Protein AF-A0A7K8UQC2-F1 (afdb_monomer)

pLDDT: mean 93.74, std 8.86, range [36.66, 98.88]

Sequence (204 aa):
RGRDVVPEIRAICMEELGTWMRSYAASFLTDGYLKYIGWTLHDKQREVRLQCVKALQGLYGRRDTAAHMELFTSRFKTRMVSMVLDKEPDVAVEVVKLLTLMLENMEEALTEEDCQSVYPAVYVSSRALASAAGLFLYRRLLDPQRESGDGDNRTFFRLLLAFFIESELHEHAAYLVDSLWDCAGPRLRDWETISALLLEESSN

Mean predicted aligned error: 4.24 Å

Radius of gyration: 19.28 Å; Cα contacts (8 Å, |Δi|>4): 252; chains: 1; bounding box: 44×33×64 Å

Structure (mmCIF, N/CA/C/O backbone):
data_AF-A0A7K8UQC2-F1
#
_entry.id   AF-A0A7K8UQC2-F1
#
loop_
_atom_site.group_PDB
_atom_site.id
_atom_site.type_symbol
_atom_site.label_atom_id
_atom_site.label_alt_id
_atom_site.label_comp_id
_atom_site.label_asym_id
_atom_site.label_entity_id
_atom_site.label_seq_id
_atom_site.pdbx_PDB_ins_code
_atom_site.Cartn_x
_atom_site.Cartn_y
_atom_site.Cartn_z
_atom_site.occupancy
_atom_site.B_iso_or_equiv
_atom_site.auth_seq_id
_atom_site.auth_comp_id
_atom_site.auth_asym_id
_atom_site.auth_atom_id
_atom_site.pdbx_PDB_model_num
ATOM 1 N N . ARG A 1 1 ? 15.353 5.132 -24.851 1.00 75.44 1 ARG A N 1
ATOM 2 C CA . ARG A 1 1 ? 14.186 6.035 -25.007 1.00 75.44 1 ARG A CA 1
ATOM 3 C C . ARG A 1 1 ? 13.431 6.283 -23.688 1.00 75.44 1 ARG A C 1
ATOM 5 O O . ARG A 1 1 ? 12.404 6.930 -23.702 1.00 75.44 1 ARG A O 1
ATOM 12 N N . GLY A 1 2 ? 13.973 5.914 -22.516 1.00 60.66 2 GLY A N 1
ATOM 13 C CA . GLY A 1 2 ? 13.309 6.181 -21.223 1.00 60.66 2 GLY A CA 1
ATOM 14 C C . GLY A 1 2 ? 13.223 7.657 -20.796 1.00 60.66 2 GLY A C 1
ATOM 15 O O . GLY A 1 2 ? 12.661 7.952 -19.755 1.00 60.66 2 GLY A O 1
ATOM 16 N N . ARG A 1 3 ? 13.779 8.590 -21.579 1.00 84.12 3 ARG A N 1
ATOM 17 C CA . ARG A 1 3 ? 13.672 10.048 -21.385 1.00 84.12 3 ARG A CA 1
ATOM 18 C C . ARG A 1 3 ? 13.053 10.737 -22.606 1.00 84.12 3 ARG A C 1
ATOM 20 O O . ARG A 1 3 ? 13.388 11.877 -22.904 1.00 84.12 3 ARG A O 1
ATOM 27 N N . ASP A 1 4 ? 12.242 10.002 -23.363 1.00 93.56 4 ASP A N 1
ATOM 28 C CA . ASP A 1 4 ? 11.543 10.545 -24.527 1.00 93.56 4 ASP A CA 1
ATOM 29 C C . ASP A 1 4 ? 10.609 11.695 -24.125 1.00 93.56 4 ASP A C 1
ATOM 31 O O . ASP A 1 4 ? 10.134 11.746 -22.989 1.00 93.56 4 ASP A O 1
ATOM 35 N N . VAL A 1 5 ? 10.317 12.604 -25.053 1.00 91.38 5 VAL A N 1
ATOM 36 C CA . VAL A 1 5 ? 9.335 13.671 -24.825 1.00 91.38 5 VAL A CA 1
ATOM 37 C C . VAL A 1 5 ? 7.923 13.095 -24.703 1.00 91.38 5 VAL A C 1
ATOM 39 O O . VAL A 1 5 ? 7.124 13.606 -23.916 1.00 91.38 5 VAL A O 1
ATOM 42 N N . VAL A 1 6 ? 7.640 11.987 -25.400 1.00 95.88 6 VAL A N 1
ATOM 43 C CA . VAL A 1 6 ? 6.334 11.321 -25.390 1.00 95.88 6 VAL A CA 1
ATOM 44 C C . VAL A 1 6 ? 6.178 10.458 -24.127 1.00 95.88 6 VAL A C 1
ATOM 46 O O . VAL A 1 6 ? 6.949 9.511 -23.935 1.00 95.88 6 VAL A O 1
ATOM 49 N N . PRO A 1 7 ? 5.183 10.735 -23.265 1.00 95.44 7 PRO A N 1
ATOM 50 C CA . PRO A 1 7 ? 4.977 9.999 -22.014 1.00 95.44 7 PRO A CA 1
ATOM 51 C C . PRO A 1 7 ? 4.702 8.507 -22.205 1.00 95.44 7 PRO A C 1
ATOM 53 O O . PRO A 1 7 ? 5.275 7.684 -21.499 1.00 95.44 7 PRO A O 1
ATOM 56 N N . GLU A 1 8 ? 3.905 8.150 -23.209 1.00 96.38 8 GLU A N 1
ATOM 57 C CA . GLU A 1 8 ? 3.556 6.761 -23.528 1.00 96.38 8 GLU A CA 1
ATOM 58 C C . GLU A 1 8 ? 4.802 5.921 -23.842 1.00 96.38 8 GLU A C 1
ATOM 60 O O . GLU A 1 8 ? 4.953 4.810 -23.341 1.00 96.38 8 GLU A O 1
ATOM 65 N N . ILE A 1 9 ? 5.760 6.483 -24.590 1.00 97.00 9 ILE A N 1
ATOM 66 C CA . ILE A 1 9 ? 7.032 5.813 -24.891 1.00 97.00 9 ILE A CA 1
ATOM 67 C C . ILE A 1 9 ? 7.835 5.586 -23.606 1.00 97.00 9 ILE A C 1
ATOM 69 O O . ILE A 1 9 ? 8.428 4.518 -23.432 1.00 97.00 9 ILE A O 1
ATOM 73 N N . ARG A 1 10 ? 7.860 6.567 -22.692 1.00 97.75 10 ARG A N 1
ATOM 74 C CA . ARG A 1 10 ? 8.534 6.409 -21.394 1.00 97.75 10 ARG A CA 1
ATOM 75 C C . ARG A 1 10 ? 7.863 5.329 -20.547 1.00 97.75 10 ARG A C 1
ATOM 77 O O . ARG A 1 10 ? 8.573 4.498 -19.989 1.00 97.75 10 ARG A O 1
ATOM 84 N N . ALA A 1 11 ? 6.532 5.313 -20.499 1.00 97.44 11 ALA A N 1
ATOM 85 C CA . ALA A 1 11 ? 5.745 4.331 -19.762 1.00 97.44 11 ALA A CA 1
ATOM 86 C C . ALA A 1 11 ? 6.022 2.900 -20.259 1.00 97.44 11 ALA A C 1
ATOM 88 O O . ALA A 1 11 ? 6.409 2.052 -19.456 1.00 97.44 11 ALA A O 1
ATOM 89 N N . ILE A 1 12 ? 5.963 2.671 -21.578 1.00 97.69 12 ILE A N 1
ATOM 90 C CA . ILE A 1 12 ? 6.296 1.378 -22.204 1.00 97.69 12 ILE A CA 1
ATOM 91 C C . ILE A 1 12 ? 7.733 0.961 -21.864 1.00 97.69 12 ILE A C 1
ATOM 93 O O . ILE A 1 12 ? 7.985 -0.185 -21.508 1.00 97.69 12 ILE A O 1
ATOM 97 N N . CYS A 1 13 ? 8.698 1.890 -21.912 1.00 97.69 13 CYS A N 1
ATOM 98 C CA . CYS A 1 13 ? 10.080 1.567 -21.546 1.00 97.69 13 CYS A CA 1
ATOM 99 C C . CYS A 1 13 ? 10.208 1.080 -20.092 1.00 97.69 13 CYS A C 1
ATOM 101 O O . CYS A 1 13 ? 11.035 0.212 -19.824 1.00 97.69 13 CYS A O 1
ATOM 103 N N . MET A 1 14 ? 9.461 1.667 -19.150 1.00 97.94 14 MET A N 1
ATOM 104 C CA . MET A 1 14 ? 9.516 1.270 -17.736 1.00 97.94 14 MET A CA 1
ATOM 105 C C . MET A 1 14 ? 8.823 -0.069 -17.492 1.00 97.94 14 MET A C 1
ATOM 107 O O . MET A 1 14 ? 9.323 -0.875 -16.710 1.00 97.94 14 MET A O 1
ATOM 111 N N . GLU A 1 15 ? 7.717 -0.318 -18.191 1.00 97.62 15 GLU A N 1
ATOM 112 C CA . GLU A 1 15 ? 7.006 -1.594 -18.159 1.00 97.62 15 GLU A CA 1
ATOM 113 C C . GLU A 1 15 ? 7.900 -2.745 -18.643 1.00 97.62 15 GLU A C 1
ATOM 115 O O . GLU A 1 15 ? 8.116 -3.713 -17.909 1.00 97.62 15 GLU A O 1
ATOM 120 N N . GLU A 1 16 ? 8.507 -2.602 -19.825 1.00 97.81 16 GLU A N 1
ATOM 121 C CA . GLU A 1 16 ? 9.399 -3.619 -20.395 1.00 97.81 16 GLU A CA 1
ATOM 122 C C . GLU A 1 16 ? 10.643 -3.844 -19.534 1.00 97.81 16 GLU A C 1
ATOM 124 O O . GLU A 1 16 ? 11.043 -4.984 -19.292 1.00 97.81 16 GLU A O 1
ATOM 129 N N . LEU A 1 17 ? 11.223 -2.769 -18.989 1.00 97.31 17 LEU A N 1
ATOM 130 C CA . LEU A 1 17 ? 12.363 -2.883 -18.083 1.00 97.31 17 LEU A CA 1
ATOM 131 C C . LEU A 1 17 ? 12.008 -3.692 -16.827 1.00 97.31 17 LEU A C 1
ATOM 133 O O . LEU A 1 17 ? 12.775 -4.570 -16.429 1.00 97.31 17 LEU A O 1
ATOM 137 N N . GLY A 1 18 ? 10.837 -3.440 -16.233 1.00 97.19 18 GLY A N 1
ATOM 138 C CA . GLY A 1 18 ? 10.325 -4.229 -15.113 1.00 97.19 18 GLY A CA 1
ATOM 139 C C . GLY A 1 18 ? 10.118 -5.699 -15.485 1.00 97.19 18 GLY A C 1
ATOM 140 O O . GLY A 1 18 ? 10.487 -6.594 -14.724 1.00 97.19 18 GLY A O 1
ATOM 141 N N . THR A 1 19 ? 9.589 -5.969 -16.679 1.00 97.12 19 THR A N 1
ATOM 142 C CA . THR A 1 19 ? 9.416 -7.334 -17.195 1.00 97.12 19 THR A CA 1
ATOM 143 C C . THR A 1 19 ? 10.748 -8.066 -17.355 1.00 97.12 19 THR A C 1
ATOM 145 O O . THR A 1 19 ? 10.849 -9.224 -16.942 1.00 97.12 19 THR A O 1
ATOM 148 N N . TRP A 1 20 ? 11.790 -7.414 -17.877 1.00 97.50 20 TRP A N 1
ATOM 149 C CA . TRP A 1 20 ? 13.117 -8.026 -18.016 1.00 97.50 20 TRP A CA 1
ATOM 150 C C . TRP A 1 20 ? 13.778 -8.293 -16.666 1.00 97.50 20 TRP A C 1
ATOM 152 O O . TRP A 1 20 ? 14.324 -9.376 -16.466 1.00 97.50 20 TRP A O 1
ATOM 162 N N . MET A 1 21 ? 13.673 -7.358 -15.718 1.00 97.31 21 MET A N 1
ATOM 163 C CA . MET A 1 21 ? 14.184 -7.549 -14.356 1.00 97.31 21 MET A CA 1
ATOM 164 C C . MET A 1 21 ? 13.535 -8.746 -13.658 1.00 97.31 21 MET A C 1
ATOM 166 O O . MET A 1 21 ? 14.228 -9.501 -12.985 1.00 97.31 21 MET A O 1
ATOM 170 N N . ARG A 1 22 ? 12.227 -8.960 -13.850 1.00 94.62 22 ARG A N 1
ATOM 171 C CA . ARG A 1 22 ? 11.521 -10.126 -13.294 1.00 94.62 22 ARG A CA 1
ATOM 172 C C . ARG A 1 22 ? 11.877 -11.428 -13.998 1.00 94.62 22 ARG A C 1
ATOM 174 O O . ARG A 1 22 ? 12.052 -12.450 -13.345 1.00 94.62 22 ARG A O 1
ATOM 181 N N . SER A 1 23 ? 11.952 -11.400 -15.326 1.00 94.44 23 SER A N 1
ATOM 182 C CA . SER A 1 23 ? 12.115 -12.616 -16.134 1.00 94.44 23 SER A CA 1
ATOM 183 C C . SER A 1 23 ? 13.563 -13.105 -16.167 1.00 94.44 23 SER A C 1
ATOM 185 O O . SER A 1 23 ? 13.804 -14.300 -16.309 1.00 94.44 23 SER A O 1
ATOM 187 N N . TYR A 1 24 ? 14.532 -12.195 -16.032 1.00 95.12 24 TYR A N 1
ATOM 188 C CA . TYR A 1 24 ? 15.955 -12.517 -16.062 1.00 95.12 24 TYR A CA 1
ATOM 189 C C . TYR A 1 24 ? 16.758 -11.666 -15.067 1.00 95.12 24 TYR A C 1
ATOM 191 O O . TYR A 1 24 ? 17.675 -10.915 -15.421 1.00 95.12 24 TYR A O 1
ATOM 199 N N . ALA A 1 25 ? 16.406 -11.814 -13.785 1.00 94.00 25 ALA A N 1
ATOM 200 C CA . ALA A 1 25 ? 16.986 -11.062 -12.673 1.00 94.00 25 ALA A CA 1
ATOM 201 C C . ALA A 1 25 ? 18.522 -11.126 -12.632 1.00 94.00 25 ALA A C 1
ATOM 203 O O . ALA A 1 25 ? 19.164 -10.101 -12.431 1.00 94.00 25 ALA A O 1
ATOM 204 N N . ALA A 1 26 ? 19.115 -12.286 -12.939 1.00 92.69 26 ALA A N 1
ATOM 205 C CA . ALA A 1 26 ? 20.566 -12.492 -12.918 1.00 92.69 26 ALA A CA 1
ATOM 206 C C . ALA A 1 26 ? 21.367 -11.515 -13.804 1.00 92.69 26 ALA A C 1
ATOM 208 O O . ALA A 1 26 ? 22.548 -11.297 -13.553 1.00 92.69 26 ALA A O 1
ATOM 209 N N . SER A 1 27 ? 20.760 -10.938 -14.847 1.00 94.69 27 SER A N 1
ATOM 210 C CA . SER A 1 27 ? 21.419 -9.945 -15.713 1.00 94.69 27 SER A CA 1
ATOM 211 C C . SER A 1 27 ? 20.814 -8.547 -15.618 1.00 94.69 27 SER A C 1
ATOM 213 O O . SER A 1 27 ? 21.528 -7.560 -15.802 1.00 94.69 27 SER A O 1
ATOM 215 N N . PHE A 1 28 ? 19.510 -8.442 -15.353 1.00 95.81 28 PHE A N 1
ATOM 216 C CA . PHE A 1 28 ? 18.795 -7.167 -15.424 1.00 95.81 28 PHE A CA 1
ATOM 217 C C . PHE A 1 28 ? 18.495 -6.538 -14.065 1.00 95.81 28 PHE A C 1
ATOM 219 O O . PHE A 1 28 ? 18.354 -5.316 -13.998 1.00 95.81 28 PHE A O 1
ATOM 226 N N . LEU A 1 29 ? 18.427 -7.320 -12.985 1.00 96.56 29 LEU A N 1
ATOM 227 C CA . LEU A 1 29 ? 18.176 -6.794 -11.645 1.00 96.56 29 LEU A CA 1
ATOM 228 C C . LEU A 1 29 ? 19.481 -6.275 -11.031 1.00 96.56 29 LEU A C 1
ATOM 230 O O . LEU A 1 29 ? 20.074 -6.882 -10.147 1.00 96.56 29 LEU A O 1
ATOM 234 N N . THR A 1 30 ? 19.955 -5.152 -11.563 1.00 95.81 30 THR A N 1
ATOM 235 C CA . THR A 1 30 ? 21.173 -4.474 -11.108 1.00 95.81 30 THR A CA 1
ATOM 236 C C . THR A 1 30 ? 20.900 -2.992 -10.879 1.00 95.81 30 THR A C 1
ATOM 238 O O . THR A 1 30 ? 20.023 -2.400 -11.519 1.00 95.81 30 THR A O 1
ATOM 241 N N . ASP A 1 31 ? 21.702 -2.347 -10.030 1.00 93.62 31 ASP A N 1
ATOM 242 C CA . ASP A 1 31 ? 21.589 -0.907 -9.745 1.00 93.62 31 ASP A CA 1
ATOM 243 C C . ASP A 1 31 ? 21.683 -0.038 -11.004 1.00 93.62 31 ASP A C 1
ATOM 245 O O . ASP A 1 31 ? 21.046 1.016 -11.118 1.00 93.62 31 ASP A O 1
ATOM 249 N N . GLY A 1 32 ? 22.467 -0.503 -11.983 1.00 94.19 32 GLY A N 1
ATOM 250 C CA . GLY A 1 32 ? 22.632 0.146 -13.276 1.00 94.19 32 GLY A CA 1
ATOM 251 C C . GLY A 1 32 ? 21.310 0.322 -14.020 1.00 94.19 32 GLY A C 1
ATOM 252 O O . GLY A 1 32 ? 21.126 1.356 -14.666 1.00 94.19 32 GLY A O 1
ATOM 253 N N . TYR A 1 33 ? 20.390 -0.635 -13.884 1.00 96.31 33 TYR A N 1
ATOM 254 C CA . TYR A 1 33 ? 19.063 -0.583 -14.485 1.00 96.31 33 TYR A CA 1
ATOM 255 C C . TYR A 1 33 ? 17.997 -0.042 -13.523 1.00 96.31 33 TYR A C 1
ATOM 257 O O . TYR A 1 33 ? 17.190 0.800 -13.923 1.00 96.31 33 TYR A O 1
ATOM 265 N N . LEU A 1 34 ? 18.013 -0.449 -12.249 1.00 96.88 34 LEU A N 1
ATOM 266 C CA . LEU A 1 34 ? 17.027 -0.039 -11.238 1.00 96.88 34 LEU A CA 1
ATOM 267 C C . LEU A 1 34 ? 16.938 1.483 -11.076 1.00 96.88 34 LEU A C 1
ATOM 269 O O . LEU A 1 34 ? 15.844 2.032 -10.927 1.00 96.88 34 LEU A O 1
ATOM 273 N N . LYS A 1 35 ? 18.065 2.197 -11.204 1.00 96.12 35 LYS A N 1
ATOM 274 C CA . LYS A 1 35 ? 18.091 3.668 -11.143 1.00 96.12 35 LYS A CA 1
ATOM 275 C C . LYS A 1 35 ? 17.127 4.336 -12.131 1.00 96.12 35 LYS A C 1
ATOM 277 O O . LYS A 1 35 ? 16.626 5.419 -11.837 1.00 96.12 35 LYS A O 1
ATOM 282 N N . TYR A 1 36 ? 16.855 3.716 -13.287 1.00 97.44 36 TYR A N 1
ATOM 283 C CA . TYR A 1 36 ? 15.929 4.276 -14.271 1.00 97.44 36 TYR A CA 1
ATOM 284 C C . TYR A 1 36 ? 14.492 4.253 -13.762 1.00 97.44 36 TYR A C 1
ATOM 286 O O . TYR A 1 36 ? 13.804 5.257 -13.917 1.00 97.44 36 TYR A O 1
ATOM 294 N N . ILE A 1 37 ? 14.066 3.178 -13.095 1.00 98.00 37 ILE A N 1
ATOM 295 C CA . ILE A 1 37 ? 12.745 3.120 -12.458 1.00 98.00 37 ILE A CA 1
ATOM 296 C C . ILE A 1 37 ? 12.684 4.148 -11.321 1.00 98.00 37 ILE A C 1
ATOM 298 O O . ILE A 1 37 ? 11.775 4.973 -11.289 1.00 98.00 37 ILE A O 1
ATOM 302 N N . GLY A 1 38 ? 13.698 4.181 -10.450 1.00 97.81 38 GLY A N 1
ATOM 303 C CA . GLY A 1 38 ? 13.730 5.087 -9.294 1.00 97.81 38 GLY A CA 1
ATOM 304 C C . GLY A 1 38 ? 13.690 6.575 -9.662 1.00 97.81 38 GLY A C 1
ATOM 305 O O . GLY A 1 38 ? 12.957 7.357 -9.057 1.00 97.81 38 GLY A O 1
ATOM 306 N N . TRP A 1 39 ? 14.423 6.994 -10.697 1.00 97.81 39 TRP A N 1
ATOM 307 C CA . TRP A 1 39 ? 14.334 8.370 -11.197 1.00 97.81 39 TRP A CA 1
ATOM 308 C C . TRP A 1 39 ? 12.973 8.666 -11.823 1.00 97.81 39 TRP A C 1
ATOM 310 O O . TRP A 1 39 ? 12.407 9.732 -11.585 1.00 97.81 39 TRP A O 1
ATOM 320 N N . THR A 1 40 ? 12.426 7.712 -12.572 1.00 98.00 40 THR A N 1
ATOM 321 C CA . THR A 1 40 ? 11.166 7.876 -13.305 1.00 98.00 40 THR A CA 1
ATOM 322 C C . THR A 1 40 ? 9.929 7.878 -12.389 1.00 98.00 40 THR A C 1
ATOM 324 O O . THR A 1 40 ? 8.894 8.416 -12.770 1.00 98.00 40 THR A O 1
ATOM 327 N N . LEU A 1 41 ? 10.047 7.469 -11.116 1.00 98.31 41 LEU A N 1
ATOM 328 C CA . LEU A 1 41 ? 9.028 7.741 -10.079 1.00 98.31 41 LEU A CA 1
ATOM 329 C C . LEU A 1 41 ? 8.731 9.245 -9.878 1.00 98.31 41 LEU A C 1
ATOM 331 O O . LEU A 1 41 ? 7.713 9.613 -9.284 1.00 98.31 41 LEU A O 1
ATOM 335 N N . HIS A 1 42 ? 9.615 10.132 -10.341 1.00 98.00 42 HIS A N 1
ATOM 336 C CA . HIS A 1 42 ? 9.452 11.589 -10.274 1.00 98.00 42 HIS A CA 1
ATOM 337 C C . HIS A 1 42 ? 8.873 12.193 -11.564 1.00 98.00 42 HIS A C 1
ATOM 339 O O . HIS A 1 42 ? 8.816 13.420 -11.693 1.00 98.00 42 HIS A O 1
ATOM 345 N N . ASP A 1 43 ? 8.470 11.361 -12.530 1.00 98.25 43 ASP A N 1
ATOM 346 C CA . ASP A 1 43 ? 7.892 11.838 -13.782 1.00 98.25 43 ASP A CA 1
ATOM 347 C C . ASP A 1 43 ? 6.620 12.659 -13.527 1.00 98.25 43 ASP A C 1
ATOM 349 O O . ASP A 1 43 ? 5.838 12.400 -12.607 1.00 98.25 43 ASP A O 1
ATOM 353 N N . LYS A 1 44 ? 6.408 13.683 -14.354 1.00 97.00 44 LYS A N 1
ATOM 354 C CA . LYS A 1 44 ? 5.249 14.571 -14.234 1.00 97.00 44 LYS A CA 1
ATOM 355 C C . LYS A 1 44 ? 3.956 13.895 -14.683 1.00 97.00 44 LYS A C 1
ATOM 357 O O . LYS A 1 44 ? 2.890 14.280 -14.213 1.00 97.00 44 LYS A O 1
ATOM 362 N N . GLN A 1 45 ? 4.050 12.881 -15.536 1.00 98.19 45 GLN A N 1
ATOM 363 C CA . GLN A 1 45 ? 2.901 12.222 -16.147 1.00 98.19 45 GLN A CA 1
ATOM 364 C C . GLN A 1 45 ? 2.462 11.001 -15.342 1.00 98.19 45 GLN A C 1
ATOM 366 O O . GLN A 1 45 ? 3.297 10.227 -14.862 1.00 98.19 45 GLN A O 1
ATOM 371 N N . ARG A 1 46 ? 1.144 10.845 -15.178 1.00 98.00 46 ARG A N 1
ATOM 372 C CA . ARG A 1 46 ? 0.550 9.826 -14.299 1.00 98.00 46 ARG A CA 1
ATOM 373 C C . ARG A 1 46 ? 0.905 8.414 -14.751 1.00 98.00 46 ARG A C 1
ATOM 375 O O . ARG A 1 46 ? 1.328 7.591 -13.950 1.00 98.00 46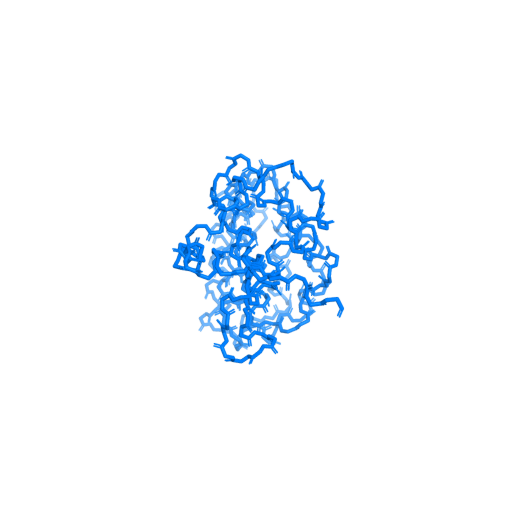 ARG A O 1
ATOM 382 N N . GLU A 1 47 ? 0.797 8.164 -16.051 1.00 98.06 47 GLU A N 1
ATOM 383 C CA . GLU A 1 47 ? 0.943 6.858 -16.681 1.00 98.06 47 GLU A CA 1
ATOM 384 C C . GLU A 1 47 ? 2.370 6.332 -16.547 1.00 98.06 47 GLU A C 1
ATOM 386 O O . GLU A 1 47 ? 2.589 5.135 -16.375 1.00 98.06 47 GLU A O 1
ATOM 391 N N . VAL A 1 48 ? 3.343 7.242 -16.539 1.00 98.56 48 VAL A N 1
ATOM 392 C CA . VAL A 1 48 ? 4.751 6.907 -16.367 1.00 98.56 48 VAL A CA 1
ATOM 393 C C . VAL A 1 48 ? 5.028 6.494 -14.919 1.00 98.56 48 VAL A C 1
ATOM 395 O O . VAL A 1 48 ? 5.627 5.443 -14.689 1.00 98.56 48 VAL A O 1
ATOM 398 N N . ARG A 1 49 ? 4.536 7.268 -13.938 1.00 98.69 49 ARG A N 1
ATOM 399 C CA . ARG A 1 49 ? 4.656 6.911 -12.513 1.00 98.69 49 ARG A CA 1
ATOM 400 C C . ARG A 1 49 ? 3.952 5.591 -12.209 1.00 98.69 49 ARG A C 1
ATOM 402 O O . ARG A 1 49 ? 4.529 4.741 -11.535 1.00 98.69 49 ARG A O 1
ATOM 409 N N . LEU A 1 50 ? 2.752 5.400 -12.756 1.00 98.62 50 LEU A N 1
ATOM 410 C CA . LEU A 1 50 ? 1.968 4.180 -12.595 1.00 98.62 50 LEU A CA 1
ATOM 411 C C . LEU A 1 50 ? 2.738 2.944 -13.081 1.00 98.62 50 LEU A C 1
ATOM 413 O O . LEU A 1 50 ? 2.790 1.942 -12.370 1.00 98.62 50 LEU A O 1
ATOM 417 N N . GLN A 1 51 ? 3.383 3.019 -14.252 1.00 98.56 51 GLN A N 1
ATOM 418 C CA . GLN A 1 51 ? 4.177 1.898 -14.765 1.00 98.56 51 GLN A CA 1
ATOM 419 C C . GLN A 1 51 ? 5.421 1.615 -13.922 1.00 98.56 51 GLN A C 1
ATOM 421 O O . GLN A 1 51 ? 5.749 0.452 -13.696 1.00 98.56 51 GLN A O 1
ATOM 426 N N . CYS A 1 52 ? 6.082 2.642 -13.379 1.00 98.75 52 CYS A N 1
ATOM 427 C CA . CYS A 1 52 ? 7.174 2.428 -12.427 1.00 98.75 52 CYS A CA 1
ATOM 428 C C . CYS A 1 52 ? 6.704 1.684 -11.173 1.00 98.75 52 CYS A C 1
ATOM 430 O O . CYS A 1 52 ? 7.356 0.731 -10.751 1.00 98.75 52 CYS A O 1
ATOM 432 N N . VAL A 1 53 ? 5.571 2.087 -10.594 1.00 98.75 53 VAL A N 1
ATOM 433 C CA . VAL A 1 53 ? 5.017 1.442 -9.396 1.00 98.75 53 VAL A CA 1
ATOM 434 C C . VAL A 1 53 ? 4.640 -0.013 -9.688 1.00 98.75 53 VAL A C 1
ATOM 436 O O . VAL A 1 53 ? 5.039 -0.899 -8.939 1.00 98.75 53 VAL A O 1
ATOM 439 N N . LYS A 1 54 ? 3.972 -0.299 -10.814 1.00 98.62 54 LYS A N 1
ATOM 440 C CA . LYS A 1 54 ? 3.637 -1.675 -11.231 1.00 98.62 54 LYS A CA 1
ATOM 441 C C . LYS A 1 54 ? 4.869 -2.535 -11.521 1.00 98.62 54 LYS A C 1
ATOM 443 O O . LYS A 1 54 ? 4.896 -3.721 -11.186 1.00 98.62 54 LYS A O 1
ATOM 448 N N . ALA A 1 55 ? 5.908 -1.955 -12.122 1.00 98.44 55 ALA A N 1
ATOM 449 C CA . ALA A 1 55 ? 7.184 -2.637 -12.310 1.00 98.44 55 ALA A CA 1
ATOM 450 C C . ALA A 1 55 ? 7.776 -3.058 -10.956 1.00 98.44 55 ALA A C 1
ATOM 452 O O . ALA A 1 55 ? 8.106 -4.233 -10.785 1.00 98.44 55 ALA A O 1
ATOM 453 N N . LEU A 1 56 ? 7.818 -2.135 -9.986 1.00 98.62 56 LEU A N 1
ATOM 454 C CA . LEU A 1 56 ? 8.298 -2.396 -8.627 1.00 98.62 56 LEU A CA 1
ATOM 455 C C . LEU A 1 56 ? 7.439 -3.418 -7.886 1.00 98.62 56 LEU A C 1
ATOM 457 O O . LEU A 1 56 ? 8.001 -4.303 -7.252 1.00 98.62 56 LEU A O 1
ATOM 461 N N . GLN A 1 57 ? 6.109 -3.368 -7.999 1.00 98.56 57 GLN A N 1
ATOM 462 C CA . GLN A 1 57 ? 5.240 -4.375 -7.380 1.00 98.56 57 GLN A CA 1
ATOM 463 C C . GLN A 1 57 ? 5.620 -5.784 -7.824 1.00 98.56 57 GLN A C 1
ATOM 465 O O . GLN A 1 57 ? 5.741 -6.682 -7.002 1.00 98.56 57 GLN A O 1
ATOM 470 N N . GLY A 1 58 ? 5.884 -5.985 -9.115 1.00 97.38 58 GLY A N 1
ATOM 471 C CA . GLY A 1 58 ? 6.305 -7.299 -9.585 1.00 97.38 58 GLY A CA 1
ATOM 472 C C . GLY A 1 58 ? 7.709 -7.719 -9.111 1.00 97.38 58 GLY A C 1
ATOM 473 O O . GLY A 1 58 ? 8.009 -8.908 -9.162 1.00 97.38 58 GLY A O 1
ATOM 474 N N . LEU A 1 59 ? 8.558 -6.784 -8.664 1.00 97.62 59 LEU A N 1
ATOM 475 C CA . LEU A 1 59 ? 9.873 -7.072 -8.070 1.00 97.62 59 LEU A CA 1
ATOM 476 C C . LEU A 1 59 ? 9.786 -7.329 -6.560 1.00 97.62 59 LE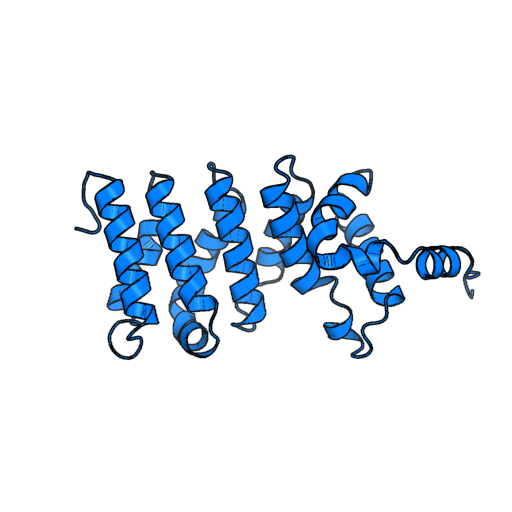U A C 1
ATOM 478 O O . LEU A 1 59 ? 10.434 -8.244 -6.065 1.00 97.62 59 LEU A O 1
ATOM 482 N N . TYR A 1 60 ? 8.975 -6.574 -5.819 1.00 98.00 60 TYR A N 1
ATOM 483 C CA . TYR A 1 60 ? 8.755 -6.828 -4.390 1.00 98.00 60 TYR A CA 1
ATOM 484 C C . TYR A 1 60 ? 7.775 -7.974 -4.132 1.00 98.00 60 TYR A C 1
ATOM 486 O O . TYR A 1 60 ? 7.793 -8.553 -3.056 1.00 98.00 60 TYR A O 1
ATOM 494 N N . GLY A 1 61 ? 6.947 -8.342 -5.111 1.00 96.50 61 GLY A N 1
ATOM 495 C CA . GLY A 1 61 ? 5.977 -9.431 -4.997 1.00 96.50 61 GLY A CA 1
ATOM 496 C C . GLY A 1 61 ? 6.586 -10.833 -4.948 1.00 96.50 61 GLY A C 1
ATOM 497 O O . GLY A 1 61 ? 5.851 -11.806 -4.803 1.00 96.50 61 GLY A O 1
ATOM 498 N N . ARG A 1 62 ? 7.911 -10.963 -5.077 1.00 94.00 62 ARG A N 1
ATOM 499 C CA . ARG A 1 62 ? 8.622 -12.226 -4.877 1.00 94.00 62 ARG A CA 1
ATOM 500 C C . ARG A 1 62 ? 9.810 -12.011 -3.944 1.00 94.00 62 ARG A C 1
ATOM 502 O O . ARG A 1 62 ? 10.601 -11.091 -4.142 1.00 94.00 62 ARG A O 1
ATOM 509 N N . ARG A 1 63 ? 9.957 -12.885 -2.944 1.00 93.81 63 ARG A N 1
ATOM 510 C CA . ARG A 1 63 ? 11.015 -12.780 -1.921 1.00 93.81 63 ARG A CA 1
ATOM 511 C C . ARG A 1 63 ? 12.428 -12.872 -2.504 1.00 93.81 63 ARG A C 1
ATOM 513 O O . ARG A 1 63 ? 13.330 -12.213 -2.002 1.00 93.81 63 ARG A O 1
ATOM 520 N N . ASP A 1 64 ? 12.612 -13.658 -3.565 1.00 93.00 64 ASP A N 1
ATOM 521 C CA . ASP A 1 64 ? 13.898 -13.817 -4.253 1.00 93.00 64 ASP A CA 1
ATOM 522 C C . ASP A 1 64 ? 14.364 -12.511 -4.903 1.00 93.00 64 ASP A C 1
ATOM 524 O O . ASP A 1 64 ? 15.507 -12.106 -4.721 1.00 93.00 64 ASP A O 1
ATOM 528 N N . THR A 1 65 ? 13.480 -11.807 -5.610 1.00 94.69 65 THR A N 1
ATOM 529 C CA . THR A 1 65 ? 13.818 -10.509 -6.205 1.00 94.69 65 THR A CA 1
ATOM 530 C C . THR A 1 65 ? 13.866 -9.394 -5.166 1.00 94.69 65 THR A C 1
ATOM 532 O O . THR A 1 65 ? 14.761 -8.556 -5.238 1.00 94.69 65 THR A O 1
ATOM 535 N N . ALA A 1 66 ? 12.972 -9.402 -4.171 1.00 95.56 66 ALA A N 1
ATOM 536 C CA . ALA A 1 66 ? 12.944 -8.408 -3.095 1.00 95.56 66 ALA A CA 1
ATOM 537 C C . ALA A 1 66 ? 14.255 -8.370 -2.288 1.00 95.56 66 ALA A C 1
ATOM 539 O O . ALA A 1 66 ? 14.721 -7.287 -1.937 1.00 95.56 66 ALA A O 1
ATOM 540 N N . ALA A 1 67 ? 14.900 -9.524 -2.073 1.00 93.31 67 ALA A N 1
ATOM 541 C CA . ALA A 1 67 ? 16.194 -9.616 -1.393 1.00 93.31 67 ALA A CA 1
ATOM 542 C C . ALA A 1 67 ? 17.317 -8.819 -2.088 1.00 93.31 67 ALA A C 1
ATOM 544 O O . ALA A 1 67 ? 18.290 -8.429 -1.449 1.00 93.31 67 ALA A O 1
ATOM 545 N N . HIS A 1 68 ? 17.182 -8.534 -3.386 1.00 94.31 68 HIS A N 1
ATOM 546 C CA . HIS A 1 68 ? 18.141 -7.739 -4.156 1.00 94.31 68 HIS A CA 1
ATOM 547 C C . HIS A 1 68 ? 17.773 -6.249 -4.245 1.00 94.31 68 HIS A C 1
ATOM 549 O O . HIS A 1 68 ? 18.455 -5.487 -4.928 1.00 94.31 68 HIS A O 1
ATOM 555 N N . MET A 1 69 ? 16.703 -5.814 -3.573 1.00 96.62 69 MET A N 1
ATOM 556 C CA . MET A 1 69 ? 16.191 -4.445 -3.671 1.00 96.62 69 MET A CA 1
ATOM 557 C C . MET A 1 69 ? 16.705 -3.512 -2.570 1.00 96.62 69 MET A C 1
ATOM 559 O O . MET A 1 69 ? 16.390 -2.329 -2.612 1.00 96.62 69 MET A O 1
ATOM 563 N N . GLU A 1 70 ? 17.504 -3.982 -1.608 1.00 94.62 70 GLU A N 1
ATOM 564 C CA . GLU A 1 70 ? 17.885 -3.223 -0.403 1.00 94.62 70 GLU A CA 1
ATOM 565 C C . GLU A 1 70 ? 18.465 -1.827 -0.692 1.00 94.62 70 GLU A C 1
ATOM 567 O O . GLU A 1 70 ? 17.973 -0.812 -0.184 1.00 94.62 70 GLU A O 1
ATOM 572 N N . LEU A 1 71 ? 19.460 -1.745 -1.579 1.00 95.38 71 LEU A N 1
ATOM 573 C CA . LEU 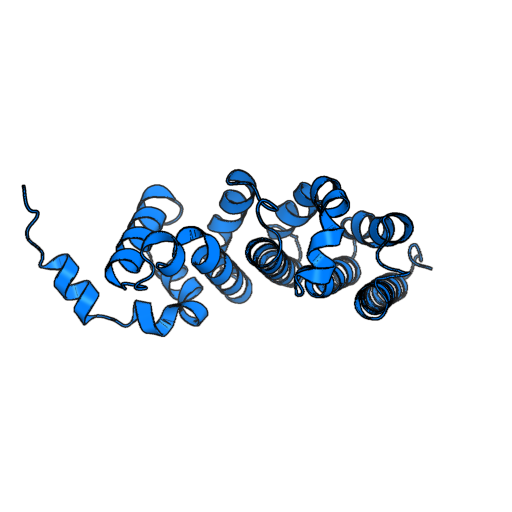A 1 71 ? 20.079 -0.471 -1.948 1.00 95.38 71 LEU A CA 1
ATOM 574 C C . LEU A 1 71 ? 19.106 0.453 -2.697 1.00 95.38 71 LEU A C 1
ATOM 576 O O . LEU A 1 71 ? 19.121 1.673 -2.517 1.00 95.38 71 LEU A O 1
ATOM 580 N N . PHE A 1 72 ? 18.232 -0.115 -3.526 1.00 97.81 72 PHE A N 1
ATOM 581 C CA . PHE A 1 72 ? 17.196 0.653 -4.205 1.00 97.81 72 PHE A CA 1
ATOM 582 C C . PHE A 1 72 ? 16.164 1.197 -3.211 1.00 97.81 72 PHE A C 1
ATOM 584 O O . PHE A 1 72 ? 15.848 2.390 -3.253 1.00 97.81 72 PHE A O 1
ATOM 591 N N . THR A 1 73 ? 15.682 0.345 -2.299 1.00 97.38 73 THR A N 1
ATOM 592 C CA . THR A 1 73 ? 14.727 0.696 -1.247 1.00 97.38 73 THR A CA 1
ATOM 593 C C . THR A 1 73 ? 15.281 1.836 -0.408 1.00 97.38 73 THR A C 1
ATOM 595 O O . THR A 1 73 ? 14.648 2.884 -0.339 1.00 97.38 73 THR A O 1
ATOM 598 N N . SER A 1 74 ? 16.487 1.699 0.152 1.00 95.69 74 SER A N 1
ATOM 599 C CA . SER A 1 74 ? 17.079 2.732 1.018 1.00 95.69 74 SER A CA 1
ATOM 600 C C . SER A 1 74 ? 17.167 4.103 0.337 1.00 95.69 74 SER A C 1
ATOM 602 O O . SER A 1 74 ? 16.949 5.132 0.973 1.00 95.69 74 SER A O 1
ATOM 604 N N . ARG A 1 75 ? 17.406 4.129 -0.980 1.00 97.50 75 ARG A N 1
ATOM 605 C CA . ARG A 1 75 ? 17.509 5.365 -1.760 1.00 97.50 75 ARG A CA 1
ATOM 606 C C . ARG A 1 75 ? 16.165 5.992 -2.131 1.00 97.50 75 ARG A C 1
ATOM 608 O O . ARG A 1 75 ? 16.075 7.217 -2.196 1.00 97.50 75 ARG A O 1
ATOM 615 N N . PHE A 1 76 ? 15.155 5.187 -2.457 1.00 98.31 76 PHE A N 1
ATOM 616 C CA . PHE A 1 76 ? 13.900 5.676 -3.047 1.00 98.31 76 PHE A CA 1
ATOM 617 C C . PHE A 1 76 ? 12.666 5.497 -2.152 1.00 98.31 76 PHE A C 1
ATOM 619 O O . PHE A 1 76 ? 11.596 5.981 -2.520 1.00 98.31 76 PHE A O 1
ATOM 626 N N . LYS A 1 77 ? 12.796 4.885 -0.967 1.00 98.12 77 LYS A N 1
ATOM 627 C CA . LYS A 1 77 ? 11.699 4.661 -0.009 1.00 98.12 77 LYS A CA 1
ATOM 628 C C . LYS A 1 77 ? 10.920 5.930 0.301 1.00 98.12 77 LYS A C 1
ATOM 630 O O . LYS A 1 77 ? 9.715 5.950 0.090 1.00 98.12 77 LYS A O 1
ATOM 635 N N . THR A 1 78 ? 11.601 7.010 0.687 1.00 98.19 78 THR A N 1
ATOM 636 C CA . THR A 1 78 ? 10.949 8.295 0.992 1.00 98.19 78 THR A CA 1
ATOM 637 C C . THR A 1 78 ? 10.089 8.783 -0.173 1.00 98.19 78 THR A C 1
ATOM 639 O O . THR A 1 78 ? 8.988 9.291 0.029 1.00 98.19 78 THR A O 1
ATOM 642 N N . ARG A 1 79 ? 10.544 8.577 -1.418 1.00 98.25 79 ARG A N 1
ATOM 643 C CA . ARG A 1 79 ? 9.742 8.912 -2.597 1.00 98.25 79 ARG A CA 1
ATOM 644 C C . ARG A 1 79 ? 8.528 7.995 -2.723 1.00 98.25 79 ARG A C 1
ATOM 646 O O . ARG A 1 79 ? 7.439 8.515 -2.938 1.00 98.25 79 ARG A O 1
ATOM 653 N N . MET A 1 80 ? 8.695 6.679 -2.599 1.00 98.56 80 MET A N 1
ATOM 654 C CA . MET A 1 80 ? 7.584 5.722 -2.688 1.00 98.56 80 MET A CA 1
ATOM 655 C C . MET A 1 80 ? 6.511 6.020 -1.635 1.00 98.56 80 MET A C 1
ATOM 657 O O . MET A 1 80 ? 5.350 6.168 -1.991 1.00 98.56 80 MET A O 1
ATOM 661 N N . VAL A 1 81 ? 6.907 6.232 -0.380 1.00 98.50 81 VAL A N 1
ATOM 662 C CA . VAL A 1 81 ? 6.003 6.593 0.722 1.00 98.50 81 VAL A CA 1
ATOM 663 C C . VAL A 1 81 ? 5.279 7.916 0.438 1.00 98.50 81 VAL A C 1
ATOM 665 O O . VAL A 1 81 ? 4.059 7.987 0.549 1.00 98.50 81 VAL A O 1
ATOM 668 N N . SER A 1 82 ? 5.981 8.941 -0.067 1.00 98.31 82 SER A N 1
ATOM 669 C CA . SER A 1 82 ? 5.347 10.224 -0.430 1.00 98.31 82 SER A CA 1
ATOM 670 C C . SER A 1 82 ? 4.245 10.097 -1.493 1.00 98.31 82 SER A C 1
ATOM 672 O O . SER A 1 82 ? 3.358 10.944 -1.571 1.00 98.31 82 SER A O 1
ATOM 674 N N . MET A 1 83 ? 4.297 9.055 -2.331 1.00 98.56 83 MET A N 1
ATOM 675 C CA . MET A 1 83 ? 3.327 8.831 -3.405 1.00 98.56 83 MET A CA 1
ATOM 676 C C . MET A 1 83 ? 2.021 8.189 -2.917 1.00 98.56 83 MET A C 1
ATOM 678 O O . MET A 1 83 ? 1.102 8.027 -3.712 1.00 98.56 83 MET A O 1
ATOM 682 N N . VAL A 1 84 ? 1.879 7.885 -1.622 1.00 98.31 84 VAL A N 1
ATOM 683 C CA . VAL A 1 84 ? 0.559 7.610 -1.019 1.00 98.31 84 VAL A CA 1
ATOM 684 C C . VAL A 1 84 ? -0.360 8.829 -1.162 1.00 98.31 84 VAL A C 1
ATOM 686 O O . VAL A 1 84 ? -1.568 8.685 -1.317 1.00 98.31 84 VAL A O 1
ATOM 689 N N . LEU A 1 85 ? 0.228 10.029 -1.194 1.00 97.31 85 LEU A N 1
ATOM 690 C CA . LEU A 1 85 ? -0.444 11.299 -1.466 1.00 97.31 85 LEU A CA 1
ATOM 691 C C . LEU A 1 85 ? -0.206 11.773 -2.909 1.00 97.31 85 LEU A C 1
ATOM 693 O O . LEU A 1 85 ? -0.141 12.977 -3.172 1.00 97.31 85 LEU A O 1
ATOM 697 N N . ASP A 1 86 ? -0.007 10.848 -3.856 1.00 98.44 86 ASP A N 1
ATOM 698 C CA . ASP A 1 86 ? 0.095 11.224 -5.265 1.00 98.44 86 ASP A CA 1
ATOM 699 C C . ASP A 1 86 ? -1.175 11.972 -5.700 1.00 98.44 86 ASP A C 1
ATOM 701 O O . ASP A 1 86 ? -2.288 11.664 -5.275 1.00 98.44 86 ASP A O 1
ATOM 705 N N . LYS A 1 87 ? -0.996 12.979 -6.560 1.00 95.81 87 LYS A N 1
ATOM 706 C CA . LYS A 1 87 ? -2.097 13.788 -7.092 1.00 95.81 87 LYS A CA 1
ATOM 707 C C . LYS A 1 87 ? -3.139 12.920 -7.808 1.00 95.81 87 LYS A C 1
ATOM 709 O O . LYS A 1 87 ? -4.312 13.282 -7.846 1.00 95.81 87 LYS A O 1
ATOM 714 N N . GLU A 1 88 ? -2.694 11.821 -8.408 1.00 97.44 88 GLU A N 1
ATOM 715 C CA . GLU A 1 88 ? -3.532 10.918 -9.184 1.00 97.44 88 GLU A CA 1
ATOM 716 C C . GLU A 1 88 ? -3.903 9.704 -8.310 1.00 97.44 88 GLU A C 1
ATOM 718 O O . GLU A 1 88 ? -3.018 8.962 -7.870 1.00 97.44 88 GLU A O 1
ATOM 723 N N . PRO A 1 89 ? -5.199 9.492 -8.013 1.00 94.69 89 PRO A N 1
ATOM 724 C CA . PRO A 1 89 ? -5.628 8.525 -7.001 1.00 94.69 89 PRO A CA 1
ATOM 725 C C . PRO A 1 89 ? -5.342 7.070 -7.392 1.00 94.69 89 PRO A C 1
ATOM 727 O O . PRO A 1 89 ? -5.132 6.232 -6.520 1.00 94.69 89 PRO A O 1
ATOM 730 N N . ASP A 1 90 ? -5.309 6.755 -8.688 1.00 97.31 90 ASP A N 1
ATOM 731 C CA . ASP A 1 90 ? -4.947 5.429 -9.194 1.00 97.31 90 ASP A CA 1
ATOM 732 C C . ASP A 1 90 ? -3.474 5.092 -8.914 1.00 97.31 90 ASP A C 1
ATOM 734 O O . ASP A 1 90 ? -3.162 3.967 -8.526 1.00 97.31 90 ASP A O 1
ATOM 738 N N . VAL A 1 91 ? -2.574 6.074 -9.025 1.00 98.62 91 VAL A N 1
ATOM 739 C CA . VAL A 1 91 ? -1.165 5.919 -8.639 1.00 98.62 91 VAL A CA 1
ATOM 740 C C . VAL A 1 91 ? -1.049 5.678 -7.136 1.00 98.62 91 VAL A C 1
ATOM 742 O O . VAL A 1 91 ? -0.358 4.743 -6.736 1.00 98.62 91 VAL A O 1
ATOM 745 N N . ALA A 1 92 ? -1.752 6.459 -6.309 1.00 98.62 92 ALA A N 1
ATOM 746 C CA . ALA A 1 92 ? -1.741 6.295 -4.854 1.00 98.62 92 ALA A CA 1
ATOM 747 C C . ALA A 1 92 ? -2.198 4.890 -4.418 1.00 98.62 92 ALA A C 1
ATOM 749 O O . ALA A 1 92 ? -1.552 4.258 -3.581 1.00 98.62 92 ALA A O 1
ATOM 750 N N . VAL A 1 93 ? -3.258 4.353 -5.037 1.00 98.81 93 VAL A N 1
ATOM 751 C CA . VAL A 1 93 ? -3.735 2.979 -4.789 1.00 98.81 93 VAL A CA 1
ATOM 752 C C . VAL A 1 93 ? -2.632 1.956 -5.061 1.00 98.81 93 VAL A C 1
ATOM 754 O O . VAL A 1 93 ? -2.365 1.084 -4.232 1.00 98.81 93 VAL A O 1
ATOM 757 N N . GLU A 1 94 ? -1.971 2.052 -6.215 1.00 98.81 94 GLU A N 1
ATOM 758 C CA . GLU A 1 94 ? -0.901 1.122 -6.580 1.00 98.81 94 GLU A CA 1
ATOM 759 C C . GLU A 1 94 ? 0.342 1.283 -5.691 1.00 98.81 94 GLU A C 1
ATOM 761 O O . GLU A 1 94 ? 1.048 0.3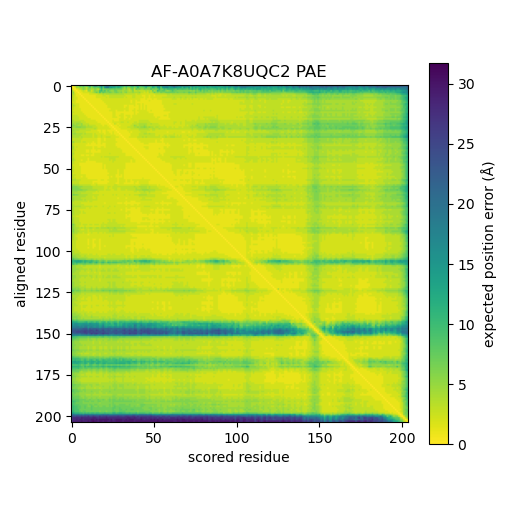09 -5.424 1.00 98.81 94 GLU A O 1
ATOM 766 N N . VAL A 1 95 ? 0.601 2.483 -5.173 1.00 98.88 95 VAL A N 1
ATOM 767 C CA . VAL A 1 95 ? 1.685 2.720 -4.214 1.00 98.88 95 VAL A CA 1
ATOM 768 C C . VAL A 1 95 ? 1.398 2.027 -2.889 1.00 98.88 95 VAL A C 1
ATOM 770 O O . VAL A 1 95 ? 2.267 1.332 -2.376 1.00 98.88 95 VAL A O 1
ATOM 773 N N . VAL A 1 96 ? 0.184 2.131 -2.349 1.00 98.81 96 VAL A N 1
ATOM 774 C CA . VAL A 1 96 ? -0.165 1.446 -1.093 1.00 98.81 96 VAL A CA 1
ATOM 775 C C . VAL A 1 96 ? -0.066 -0.078 -1.242 1.00 98.81 96 VAL A C 1
ATOM 777 O O . VAL A 1 96 ? 0.461 -0.762 -0.361 1.00 98.81 96 VAL A O 1
ATOM 780 N N . LYS A 1 97 ? -0.471 -0.623 -2.396 1.00 98.75 97 LYS A N 1
ATOM 781 C CA . LYS A 1 97 ? -0.249 -2.043 -2.721 1.00 98.75 97 LYS A CA 1
ATOM 782 C C . LYS A 1 97 ? 1.240 -2.395 -2.770 1.00 98.75 97 LYS A C 1
ATOM 784 O O . LYS A 1 97 ? 1.636 -3.418 -2.222 1.00 98.75 97 LYS A O 1
ATOM 789 N N . LEU A 1 98 ? 2.073 -1.545 -3.376 1.00 98.75 98 LEU A N 1
ATOM 790 C CA . LEU A 1 98 ? 3.529 -1.717 -3.387 1.00 98.75 98 LEU A CA 1
ATOM 791 C C . LEU A 1 98 ? 4.109 -1.739 -1.965 1.00 98.75 98 LEU A C 1
ATOM 793 O O . LEU A 1 98 ? 4.869 -2.648 -1.643 1.00 98.75 98 LEU A O 1
ATOM 797 N N . LEU A 1 99 ? 3.722 -0.794 -1.105 1.00 98.62 99 LEU A N 1
ATOM 798 C CA . LEU A 1 99 ? 4.177 -0.749 0.289 1.00 98.62 99 LEU A CA 1
ATOM 799 C C . LEU A 1 99 ? 3.730 -1.993 1.073 1.00 98.62 99 LEU A C 1
ATOM 801 O O . LEU A 1 99 ? 4.488 -2.505 1.893 1.00 98.62 99 LEU A O 1
ATOM 805 N N . THR A 1 100 ? 2.545 -2.530 0.773 1.00 98.25 100 THR A N 1
ATOM 806 C CA . THR A 1 100 ? 2.071 -3.799 1.351 1.00 98.25 100 THR A CA 1
ATOM 807 C C . THR A 1 100 ? 2.970 -4.968 0.937 1.00 98.25 100 THR A C 1
ATOM 809 O O . THR A 1 100 ? 3.387 -5.750 1.784 1.00 98.25 100 THR A O 1
ATOM 812 N N . LEU A 1 101 ? 3.354 -5.056 -0.343 1.00 98.31 101 LEU A N 1
ATOM 813 C CA . LEU A 1 101 ? 4.282 -6.092 -0.815 1.00 98.31 101 LEU A CA 1
ATOM 814 C C . LEU A 1 101 ? 5.675 -5.956 -0.192 1.00 98.31 101 LEU A C 1
ATOM 816 O O . LEU A 1 101 ? 6.306 -6.971 0.103 1.00 98.31 101 LEU A O 1
ATOM 820 N N . MET A 1 102 ? 6.153 -4.724 0.008 1.00 97.88 102 MET A N 1
ATOM 821 C CA . MET A 1 102 ? 7.413 -4.461 0.706 1.00 97.88 102 MET A CA 1
ATOM 822 C C . MET A 1 102 ? 7.349 -4.963 2.149 1.00 97.88 102 MET A C 1
ATOM 824 O O . MET A 1 102 ? 8.247 -5.683 2.568 1.00 97.88 102 MET A O 1
ATOM 828 N N . LEU A 1 103 ? 6.266 -4.653 2.869 1.00 95.31 103 LEU A N 1
ATOM 829 C CA . LEU A 1 103 ? 6.037 -5.110 4.241 1.00 95.31 103 LEU A CA 1
ATOM 830 C C . LEU A 1 103 ? 6.030 -6.644 4.364 1.00 95.31 103 LEU A C 1
ATOM 832 O O . LEU A 1 103 ? 6.514 -7.182 5.356 1.00 95.31 103 LEU A O 1
ATOM 836 N N . GLU A 1 104 ? 5.461 -7.345 3.382 1.00 93.56 104 GLU A N 1
ATOM 837 C CA . GLU A 1 104 ? 5.331 -8.807 3.400 1.00 93.56 104 GLU A CA 1
ATOM 838 C C . GLU A 1 104 ? 6.618 -9.538 2.981 1.00 93.56 104 GLU A C 1
ATOM 840 O O . GLU A 1 104 ? 6.922 -10.608 3.511 1.00 93.56 104 GLU A O 1
ATOM 845 N N . ASN A 1 105 ? 7.369 -8.995 2.018 1.00 95.81 105 ASN A N 1
ATOM 846 C CA . ASN A 1 105 ? 8.459 -9.725 1.360 1.00 95.81 105 ASN A CA 1
ATOM 847 C C . ASN A 1 105 ? 9.863 -9.201 1.673 1.00 95.81 105 ASN A C 1
ATOM 849 O O . ASN A 1 105 ? 10.836 -9.884 1.345 1.00 95.81 105 ASN A O 1
ATOM 853 N N . MET A 1 106 ? 9.984 -8.027 2.293 1.00 92.69 106 MET A N 1
ATOM 854 C CA . MET A 1 106 ? 11.257 -7.424 2.674 1.00 92.69 106 MET A CA 1
ATOM 855 C C . MET A 1 106 ? 11.168 -6.891 4.107 1.00 92.69 106 MET A C 1
ATOM 857 O O . MET A 1 106 ? 10.669 -5.796 4.361 1.00 92.69 106 MET A O 1
ATOM 861 N N . GLU A 1 107 ? 11.660 -7.693 5.048 1.00 83.50 107 GLU A N 1
ATOM 862 C CA . GLU A 1 107 ? 11.695 -7.330 6.464 1.00 83.50 107 GLU A CA 1
ATOM 863 C C . GLU A 1 107 ? 12.465 -6.013 6.665 1.00 83.50 107 GLU A C 1
ATOM 865 O O . GLU A 1 107 ? 13.422 -5.731 5.945 1.00 83.50 107 GLU A O 1
ATOM 870 N N . GLU A 1 108 ? 11.993 -5.173 7.588 1.00 85.69 108 GLU A N 1
ATOM 871 C CA . GLU A 1 108 ? 12.563 -3.848 7.899 1.00 85.69 108 GLU A CA 1
ATOM 872 C C . GLU A 1 108 ? 12.586 -2.825 6.74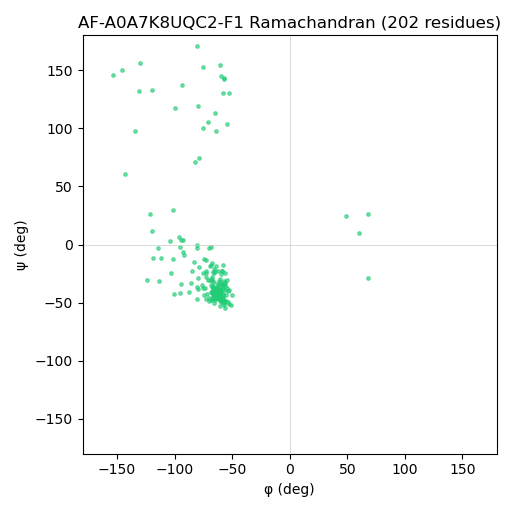1 1.00 85.69 108 GLU A C 1
ATOM 874 O O . GLU A 1 108 ? 13.151 -1.738 6.880 1.00 85.69 108 GLU A O 1
ATOM 879 N N . ALA A 1 109 ? 11.926 -3.097 5.608 1.00 91.50 109 ALA A N 1
ATOM 880 C CA . ALA A 1 109 ? 11.887 -2.154 4.485 1.00 91.50 109 ALA A CA 1
ATOM 881 C C . ALA A 1 109 ? 11.221 -0.809 4.828 1.00 91.50 109 ALA A C 1
ATOM 883 O O . ALA A 1 109 ? 11.577 0.218 4.244 1.00 91.50 109 ALA A O 1
ATOM 884 N N . LEU A 1 110 ? 10.244 -0.818 5.740 1.00 96.38 110 LEU A N 1
ATOM 885 C CA . LEU A 1 110 ? 9.461 0.344 6.161 1.00 96.38 110 LEU A CA 1
ATOM 886 C C . LEU A 1 110 ? 9.657 0.588 7.658 1.00 96.38 110 LEU A C 1
ATOM 888 O O . LEU A 1 110 ? 9.563 -0.343 8.457 1.00 96.38 110 LEU A O 1
ATOM 892 N N . THR A 1 111 ? 9.914 1.840 8.035 1.00 96.38 111 THR A N 1
ATOM 893 C CA . THR A 1 111 ? 9.966 2.257 9.443 1.00 96.38 111 THR A CA 1
ATOM 894 C C . THR A 1 111 ? 8.558 2.490 9.983 1.00 96.38 111 THR A C 1
ATOM 896 O O . THR A 1 111 ? 7.579 2.523 9.233 1.00 96.38 111 THR A O 1
ATOM 899 N N . GLU A 1 112 ? 8.443 2.696 11.296 1.00 94.81 112 GLU A N 1
ATOM 900 C CA . GLU A 1 112 ? 7.155 3.040 11.903 1.00 94.81 112 GLU A CA 1
ATOM 901 C C . GLU A 1 112 ? 6.603 4.368 11.366 1.00 94.81 112 GLU A C 1
ATOM 903 O O . GLU A 1 112 ? 5.429 4.443 11.024 1.00 94.81 112 GLU A O 1
ATOM 908 N N . GLU A 1 113 ? 7.458 5.379 11.185 1.00 96.31 113 GLU A N 1
ATOM 909 C CA . GLU A 1 113 ? 7.074 6.668 10.588 1.00 96.31 113 GLU A CA 1
ATOM 910 C C . GLU A 1 113 ? 6.547 6.500 9.152 1.00 96.31 113 GLU A C 1
ATOM 912 O O . GLU A 1 113 ? 5.528 7.090 8.785 1.00 96.31 113 GLU A O 1
ATOM 917 N N . ASP A 1 114 ? 7.189 5.637 8.349 1.00 97.44 114 ASP A N 1
ATOM 918 C CA . ASP A 1 114 ? 6.705 5.330 7.001 1.00 97.44 114 ASP A CA 1
ATOM 919 C C . ASP A 1 114 ? 5.300 4.714 7.061 1.00 97.44 114 ASP A C 1
ATOM 921 O O . ASP A 1 114 ? 4.422 5.116 6.300 1.00 97.44 114 ASP A O 1
ATOM 925 N N . CYS A 1 115 ? 5.065 3.768 7.977 1.00 96.88 115 CYS A N 1
ATOM 926 C CA . CYS A 1 115 ? 3.766 3.112 8.134 1.00 96.88 115 CYS A CA 1
ATOM 927 C C . CYS A 1 115 ? 2.686 4.095 8.611 1.00 96.88 115 CYS A C 1
ATOM 929 O O . CYS A 1 115 ? 1.588 4.117 8.052 1.00 96.88 115 CYS A O 1
ATOM 931 N N . GLN A 1 116 ? 3.015 4.955 9.579 1.00 95.31 116 GLN A N 1
ATOM 932 C CA . GLN A 1 116 ? 2.116 5.985 10.104 1.00 95.31 116 GLN A CA 1
ATOM 933 C C . GLN A 1 116 ? 1.640 6.957 9.027 1.00 95.31 116 GLN A C 1
ATOM 935 O O . GLN A 1 116 ? 0.484 7.373 9.048 1.00 95.31 116 GLN A O 1
ATOM 940 N N . SER A 1 117 ? 2.480 7.263 8.036 1.00 96.12 117 SER A N 1
ATOM 941 C CA . SER A 1 117 ? 2.079 8.113 6.909 1.00 96.12 117 SER A CA 1
ATOM 942 C C . SER A 1 117 ? 0.993 7.490 6.013 1.00 96.12 117 SER A C 1
ATOM 944 O O . SER A 1 117 ? 0.282 8.217 5.316 1.00 96.12 117 SER A O 1
ATOM 946 N N . VAL A 1 118 ? 0.831 6.159 6.041 1.00 97.81 118 VAL A N 1
ATOM 947 C CA . VAL A 1 118 ? -0.185 5.430 5.263 1.00 97.81 118 VAL A CA 1
ATOM 948 C C . VAL A 1 118 ? -1.523 5.383 5.997 1.00 97.81 118 VAL A C 1
ATOM 950 O O . VAL A 1 118 ? -2.568 5.404 5.353 1.00 97.81 118 VAL A O 1
ATOM 953 N N . TYR A 1 119 ? -1.521 5.335 7.332 1.00 97.19 119 TYR A N 1
ATOM 954 C CA . TYR A 1 119 ? -2.731 5.099 8.127 1.00 97.19 119 TYR A CA 1
ATOM 955 C C . TYR A 1 119 ? -3.877 6.087 7.863 1.00 97.19 119 TYR A C 1
ATOM 957 O O . TYR A 1 119 ? -5.007 5.618 7.741 1.00 97.19 119 TYR A O 1
ATOM 965 N N . PRO A 1 120 ? -3.659 7.404 7.662 1.00 96.94 120 PRO A N 1
ATOM 966 C CA . PRO A 1 120 ? -4.748 8.316 7.317 1.00 96.94 120 PRO A CA 1
ATOM 967 C C . PRO A 1 120 ? -5.498 7.954 6.032 1.00 96.94 120 PRO A C 1
ATOM 969 O O . PRO A 1 120 ? -6.664 8.320 5.879 1.00 96.94 120 PRO A O 1
ATOM 972 N N . ALA A 1 121 ? -4.874 7.194 5.127 1.00 97.44 121 ALA A N 1
ATOM 973 C CA . ALA A 1 121 ? -5.501 6.771 3.884 1.00 97.44 121 ALA A CA 1
ATOM 974 C C . ALA A 1 121 ? -6.715 5.849 4.099 1.00 97.44 121 ALA A C 1
ATOM 976 O O . ALA A 1 121 ? -7.549 5.771 3.205 1.00 97.44 121 ALA A O 1
ATOM 977 N N . VAL A 1 122 ? -6.888 5.209 5.265 1.00 97.94 122 VAL A N 1
ATOM 978 C CA . VAL A 1 122 ? -8.088 4.391 5.556 1.00 97.94 122 VAL A CA 1
ATOM 979 C C . VAL A 1 122 ? -9.372 5.221 5.692 1.00 97.94 122 VAL A C 1
ATOM 981 O O . VAL A 1 122 ? -10.468 4.680 5.584 1.00 97.94 122 VAL A O 1
ATOM 984 N N . TYR A 1 123 ? -9.245 6.536 5.894 1.00 97.12 123 TYR A N 1
ATOM 985 C CA . TYR A 1 123 ? -10.367 7.462 6.086 1.00 97.12 123 TYR A CA 1
ATOM 986 C C . TYR A 1 123 ? -10.676 8.320 4.849 1.00 97.12 123 TYR A C 1
ATOM 988 O O . TYR A 1 123 ? -11.539 9.196 4.899 1.00 97.12 123 TYR A O 1
ATOM 996 N N . VAL A 1 124 ? -9.970 8.120 3.733 1.00 95.62 124 VAL A N 1
ATOM 997 C CA . VAL A 1 124 ? -10.163 8.942 2.528 1.00 95.62 124 VAL A CA 1
ATOM 998 C C . VAL A 1 124 ? -11.444 8.569 1.783 1.00 9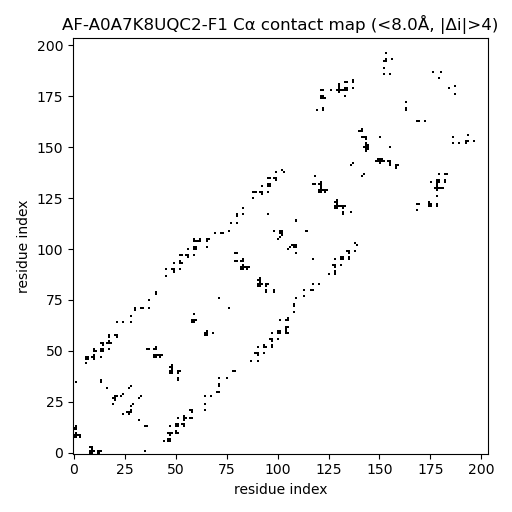5.62 124 VAL A C 1
ATOM 1000 O O . VAL A 1 124 ? -11.886 7.424 1.784 1.00 95.62 124 VAL A O 1
ATOM 1003 N N . SER A 1 125 ? -12.013 9.534 1.061 1.00 93.50 125 SER A N 1
ATOM 1004 C CA . SER A 1 125 ? -13.258 9.353 0.299 1.00 93.50 125 SER A CA 1
ATOM 1005 C C . SER A 1 125 ? -13.138 8.383 -0.883 1.00 93.50 125 SER A C 1
ATOM 1007 O O . SER A 1 125 ? -14.133 7.811 -1.330 1.00 93.50 125 SER A O 1
ATOM 1009 N N . SER A 1 126 ? -11.927 8.184 -1.413 1.00 96.62 126 SER A N 1
ATOM 1010 C CA . SER A 1 126 ? -11.675 7.186 -2.452 1.00 96.62 126 SER A CA 1
ATOM 1011 C C . SER A 1 126 ? -11.673 5.790 -1.837 1.00 96.62 126 SER A C 1
ATOM 1013 O O . SER A 1 126 ? -10.654 5.353 -1.301 1.00 96.62 126 SER A O 1
ATOM 1015 N N . ARG A 1 127 ? -12.790 5.059 -1.969 1.00 97.06 127 ARG A N 1
ATOM 1016 C CA . ARG A 1 127 ? -12.909 3.694 -1.429 1.00 97.06 127 ARG A CA 1
ATOM 1017 C C . ARG A 1 127 ? -11.775 2.780 -1.895 1.00 97.06 127 ARG A C 1
ATOM 1019 O O . ARG A 1 127 ? -11.250 2.019 -1.102 1.00 97.06 127 ARG A O 1
ATOM 1026 N N . ALA A 1 128 ? -11.351 2.869 -3.156 1.00 98.25 128 ALA A N 1
ATOM 1027 C CA . ALA A 1 128 ? -10.259 2.034 -3.666 1.00 98.25 128 ALA A CA 1
ATOM 1028 C C . ALA A 1 128 ? -8.935 2.261 -2.911 1.00 98.25 128 ALA A C 1
ATOM 1030 O O . ALA A 1 128 ? -8.206 1.304 -2.651 1.00 98.25 128 ALA A O 1
ATOM 1031 N N . LEU A 1 129 ? -8.635 3.514 -2.551 1.00 98.38 129 LEU A N 1
ATOM 1032 C CA . LEU A 1 129 ? -7.446 3.858 -1.770 1.00 98.38 129 LEU A CA 1
ATOM 1033 C C . LEU A 1 129 ? -7.620 3.462 -0.304 1.00 98.38 129 LEU A C 1
ATOM 1035 O O . LEU A 1 129 ? -6.717 2.846 0.256 1.00 98.38 129 LEU A O 1
ATOM 1039 N N . ALA A 1 130 ? -8.794 3.733 0.272 1.00 98.38 130 ALA A N 1
ATOM 1040 C CA . ALA A 1 130 ? -9.127 3.326 1.632 1.00 98.38 130 ALA A CA 1
ATOM 1041 C C . ALA A 1 130 ? -9.008 1.810 1.809 1.00 98.38 130 ALA A C 1
ATOM 1043 O O . ALA A 1 130 ? -8.309 1.363 2.709 1.00 98.38 130 ALA A O 1
ATOM 1044 N N . SER A 1 131 ? -9.582 1.007 0.911 1.00 98.50 131 SER A N 1
ATOM 1045 C CA . SER A 1 131 ? -9.485 -0.456 0.966 1.00 98.50 131 SER A CA 1
ATOM 1046 C C . SER A 1 131 ? -8.048 -0.966 0.797 1.00 98.50 131 SER A C 1
ATOM 1048 O O . SER A 1 131 ? -7.648 -1.916 1.469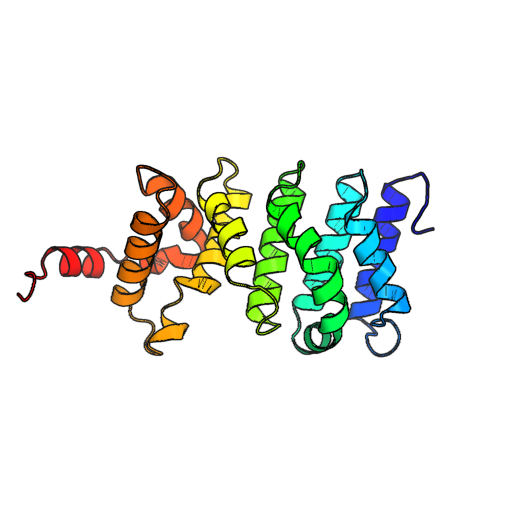 1.00 98.50 131 SER A O 1
ATOM 1050 N N . ALA A 1 132 ? -7.237 -0.332 -0.060 1.00 98.75 132 ALA A N 1
ATOM 1051 C CA . ALA A 1 132 ? -5.818 -0.676 -0.178 1.00 98.75 132 ALA A CA 1
ATOM 1052 C C . ALA A 1 132 ? -5.052 -0.368 1.123 1.00 98.75 132 ALA A C 1
ATOM 1054 O O . ALA A 1 132 ? -4.260 -1.192 1.583 1.00 98.75 132 ALA A O 1
ATOM 1055 N N . ALA A 1 133 ? -5.318 0.786 1.740 1.00 98.56 133 ALA A N 1
ATOM 1056 C CA . ALA A 1 133 ? -4.726 1.176 3.017 1.00 98.56 133 ALA A CA 1
ATOM 1057 C C . ALA A 1 133 ? -5.220 0.305 4.176 1.00 98.56 133 ALA A C 1
ATOM 1059 O O . ALA A 1 133 ? -4.438 -0.027 5.060 1.00 98.56 133 ALA A O 1
ATOM 1060 N N . GLY A 1 134 ? -6.480 -0.130 4.142 1.00 98.44 134 GLY A N 1
ATOM 1061 C CA . GLY A 1 134 ? -7.050 -1.070 5.101 1.00 98.44 134 GLY A CA 1
ATOM 1062 C C . GLY A 1 134 ? -6.333 -2.417 5.058 1.00 98.44 134 GLY A C 1
ATOM 1063 O O . GLY A 1 134 ? -5.992 -2.966 6.103 1.00 98.44 134 GLY A O 1
ATOM 1064 N N . LEU A 1 135 ? -6.003 -2.929 3.867 1.00 98.50 135 LEU A N 1
ATOM 1065 C CA . LEU A 1 135 ? -5.169 -4.128 3.747 1.00 98.50 135 LEU A CA 1
ATOM 1066 C C . LEU A 1 135 ? -3.760 -3.911 4.323 1.00 98.50 135 LEU A C 1
ATOM 1068 O O . LEU A 1 135 ? -3.281 -4.763 5.071 1.00 98.50 135 LEU A O 1
ATOM 1072 N N . PHE A 1 136 ? -3.119 -2.778 4.019 1.00 98.44 136 PHE A N 1
ATOM 1073 C CA . PHE A 1 136 ? -1.813 -2.429 4.587 1.00 98.44 136 PHE A CA 1
ATOM 1074 C C . PHE A 1 136 ? -1.858 -2.387 6.124 1.00 98.44 136 PHE A C 1
ATOM 1076 O O . PHE A 1 136 ? -1.054 -3.041 6.789 1.00 98.44 136 PHE A O 1
ATOM 1083 N N . LEU A 1 137 ? -2.843 -1.679 6.687 1.00 97.75 137 LEU A N 1
ATOM 1084 C CA . LEU A 1 137 ? -3.082 -1.574 8.126 1.00 97.75 137 LEU A CA 1
ATOM 1085 C C . LEU A 1 137 ? -3.323 -2.951 8.752 1.00 97.75 137 LEU A C 1
ATOM 1087 O O . LEU A 1 137 ? -2.711 -3.279 9.769 1.00 97.75 137 LEU A O 1
ATOM 1091 N N . TYR A 1 138 ? -4.164 -3.776 8.121 1.00 97.19 138 TYR A N 1
ATOM 1092 C CA . TYR A 1 138 ? -4.448 -5.126 8.592 1.00 97.19 138 TYR A CA 1
ATOM 1093 C C . TYR A 1 138 ? -3.163 -5.943 8.707 1.00 97.19 138 TYR A C 1
ATOM 1095 O O . TYR A 1 138 ? -2.855 -6.468 9.772 1.00 97.19 138 TYR A O 1
ATOM 1103 N N . ARG A 1 139 ? -2.363 -5.983 7.637 1.00 95.25 139 ARG A N 1
ATOM 1104 C CA . ARG A 1 139 ? -1.094 -6.719 7.616 1.00 95.25 139 ARG A CA 1
ATOM 1105 C C . ARG A 1 139 ? -0.088 -6.195 8.633 1.00 95.25 139 ARG A C 1
ATOM 1107 O O . ARG A 1 139 ? 0.681 -6.989 9.174 1.00 95.25 139 ARG A O 1
ATOM 1114 N N . ARG A 1 140 ? -0.041 -4.880 8.861 1.00 94.81 140 ARG A N 1
ATOM 1115 C CA . ARG A 1 140 ? 0.965 -4.246 9.721 1.00 94.81 140 ARG A CA 1
ATOM 1116 C C . ARG A 1 140 ? 0.643 -4.352 11.206 1.00 94.81 140 ARG A C 1
ATOM 1118 O O . ARG A 1 140 ? 1.562 -4.658 11.966 1.00 94.81 140 ARG A O 1
ATOM 1125 N N . LEU A 1 141 ? -0.603 -4.058 11.583 1.00 93.62 141 LEU A N 1
ATOM 1126 C CA . LEU A 1 141 ? -1.008 -3.831 12.973 1.00 93.62 141 LEU A CA 1
ATOM 1127 C C . LEU A 1 141 ? -2.144 -4.731 13.451 1.00 93.62 141 LEU A C 1
ATOM 1129 O O . LEU A 1 141 ? -2.196 -5.010 14.638 1.00 93.62 141 LEU A O 1
ATOM 1133 N N . LEU A 1 142 ? -3.064 -5.155 12.578 1.00 94.19 142 LEU A N 1
ATOM 1134 C CA . LEU A 1 142 ? -4.293 -5.818 13.039 1.00 94.19 142 LEU A CA 1
ATOM 1135 C C . LEU A 1 142 ? -4.267 -7.338 12.905 1.00 94.19 142 LEU A C 1
ATOM 1137 O O . LEU A 1 142 ? -5.162 -7.982 13.437 1.00 94.19 142 LEU A O 1
ATOM 1141 N N . ASP A 1 143 ? -3.304 -7.921 12.188 1.00 90.06 143 ASP A N 1
ATOM 1142 C CA . ASP A 1 143 ? -3.232 -9.367 11.987 1.00 90.06 143 ASP A CA 1
ATOM 1143 C C . ASP A 1 143 ? -2.836 -10.082 13.296 1.00 90.06 143 ASP A C 1
ATOM 1145 O O . ASP A 1 143 ? -1.658 -10.067 13.677 1.00 90.06 143 ASP A O 1
ATOM 1149 N N . PRO A 1 144 ? -3.782 -10.753 13.988 1.00 81.19 144 PRO A N 1
ATOM 1150 C CA . PRO A 1 144 ? -3.534 -11.328 15.311 1.00 81.19 144 PRO A CA 1
ATOM 1151 C C . PRO A 1 144 ? -2.544 -12.499 15.274 1.00 81.19 144 PRO A C 1
ATOM 1153 O O . PRO A 1 144 ? -1.991 -12.879 16.311 1.00 81.19 144 PRO A O 1
ATOM 1156 N N . GLN A 1 145 ? -2.292 -13.069 14.088 1.00 81.31 145 GLN A N 1
ATOM 1157 C CA . GLN A 1 145 ? -1.291 -14.119 13.906 1.00 81.31 145 GLN A CA 1
ATOM 1158 C C . GLN A 1 145 ? 0.133 -13.620 14.172 1.00 81.31 145 GLN A C 1
ATOM 1160 O O . GLN A 1 145 ? 0.990 -14.432 14.513 1.00 81.31 145 GLN A O 1
ATOM 1165 N N . ARG A 1 146 ? 0.387 -12.305 14.074 1.00 73.25 146 ARG A N 1
ATOM 1166 C CA . ARG A 1 146 ? 1.703 -11.722 14.383 1.00 73.25 146 ARG A CA 1
ATOM 1167 C C . ARG A 1 146 ? 2.022 -11.735 15.879 1.00 73.25 146 ARG A C 1
ATOM 1169 O O . ARG A 1 146 ? 3.192 -11.845 16.223 1.00 73.25 146 ARG A O 1
ATOM 1176 N N . GLU A 1 147 ? 1.014 -11.639 16.749 1.00 63.16 147 GLU A N 1
ATOM 1177 C CA . GLU A 1 147 ? 1.209 -11.553 18.206 1.00 63.16 147 GLU A CA 1
ATOM 1178 C C . GLU A 1 147 ? 0.981 -12.878 18.939 1.00 63.16 147 GLU A C 1
ATOM 1180 O O . GLU A 1 147 ? 1.729 -13.218 19.851 1.00 63.16 147 GLU A O 1
ATOM 1185 N N . SER A 1 148 ? -0.063 -13.624 18.566 1.00 59.56 148 SER A N 1
ATOM 1186 C CA . SER A 1 148 ? -0.588 -14.719 19.400 1.00 59.56 148 SER A CA 1
ATOM 1187 C C . SER A 1 148 ? -0.533 -16.102 18.750 1.00 59.56 148 SER A C 1
ATOM 1189 O O . SER A 1 148 ? -0.752 -17.098 19.434 1.00 59.56 148 SER A O 1
ATOM 1191 N N . GLY A 1 149 ? -0.248 -16.197 17.445 1.00 61.50 149 GLY A N 1
ATOM 1192 C CA . GLY A 1 149 ? -0.199 -17.456 16.682 1.00 61.50 149 GLY A CA 1
ATOM 1193 C C . GLY A 1 149 ? -1.552 -18.165 16.489 1.00 61.50 149 GLY A C 1
ATOM 1194 O O . GLY A 1 149 ? -1.750 -18.813 15.466 1.00 61.50 149 GLY A O 1
ATOM 1195 N N . ASP A 1 150 ? -2.496 -17.990 17.418 1.00 64.00 150 ASP A N 1
ATOM 1196 C CA . ASP A 1 150 ? -3.841 -18.589 17.416 1.00 64.00 150 ASP A CA 1
ATOM 1197 C C . ASP A 1 150 ? -4.844 -17.797 16.552 1.00 64.00 150 ASP A C 1
ATOM 1199 O O . ASP A 1 150 ? -5.896 -18.285 16.150 1.00 64.00 150 ASP A O 1
ATOM 1203 N N . GLY A 1 151 ? -4.499 -16.557 16.185 1.00 73.38 151 GLY A N 1
ATOM 1204 C CA . GLY A 1 151 ? -5.333 -15.735 15.308 1.00 73.38 151 GLY A CA 1
ATOM 1205 C C . GLY A 1 151 ? -6.656 -15.291 15.947 1.00 73.38 151 GLY A C 1
ATOM 1206 O O . GLY A 1 151 ? -7.616 -15.025 15.211 1.00 73.38 151 GLY A O 1
ATOM 1207 N N . ASP A 1 152 ? -6.687 -15.204 17.282 1.00 86.56 152 ASP A N 1
ATOM 1208 C CA . ASP A 1 152 ? -7.856 -14.862 18.096 1.00 86.56 152 ASP A CA 1
ATOM 1209 C C . ASP A 1 152 ? -8.507 -13.548 17.642 1.00 86.56 152 ASP A C 1
ATOM 1211 O O . ASP A 1 152 ? -7.860 -12.511 17.452 1.00 86.56 152 ASP A O 1
ATOM 1215 N N . ASN A 1 153 ? -9.824 -13.599 17.461 1.00 91.81 153 ASN A N 1
ATOM 1216 C CA . ASN A 1 153 ? -10.604 -12.460 17.021 1.00 91.81 153 ASN A CA 1
ATOM 1217 C C . ASN A 1 153 ? -10.766 -11.391 18.113 1.00 91.81 153 ASN A C 1
ATOM 1219 O O . ASN A 1 153 ? -10.942 -10.215 17.798 1.00 91.81 153 ASN A O 1
ATOM 1223 N N . ARG A 1 154 ? -10.624 -11.756 19.393 1.00 91.88 154 ARG A N 1
ATOM 1224 C CA . ARG A 1 154 ? -10.611 -10.782 20.495 1.00 91.88 154 ARG A CA 1
ATOM 1225 C C . ARG A 1 154 ? -9.398 -9.863 20.412 1.00 91.88 154 ARG A C 1
ATOM 1227 O O . ARG A 1 154 ? -9.540 -8.653 20.576 1.00 91.88 154 ARG A O 1
ATOM 1234 N N . THR A 1 155 ? -8.224 -10.421 20.116 1.00 92.12 155 THR A N 1
ATOM 1235 C CA . THR A 1 155 ? -6.989 -9.656 19.887 1.00 92.12 155 THR A CA 1
ATOM 1236 C C . THR A 1 155 ? -7.150 -8.708 18.702 1.00 92.12 155 THR A C 1
ATOM 1238 O O . THR A 1 155 ? -6.855 -7.524 18.837 1.00 92.12 155 THR A O 1
ATOM 1241 N N . PHE A 1 156 ? -7.726 -9.178 17.588 1.00 94.88 156 PHE A N 1
ATOM 1242 C CA . PHE A 1 156 ? -8.049 -8.322 16.439 1.00 94.88 156 PHE A CA 1
ATOM 1243 C C . PHE A 1 156 ? -8.904 -7.106 16.838 1.00 94.88 156 PHE A C 1
ATOM 1245 O O . PHE A 1 156 ? -8.549 -5.976 16.506 1.00 94.88 156 PHE A O 1
ATOM 1252 N N . PHE A 1 157 ? -9.997 -7.302 17.587 1.00 94.94 157 PHE A N 1
ATOM 1253 C CA . PHE A 1 157 ? -10.847 -6.185 18.015 1.00 94.94 157 PHE A CA 1
ATOM 1254 C C . PHE A 1 157 ? -10.152 -5.236 18.995 1.00 94.94 157 PHE A C 1
ATOM 1256 O O . PHE A 1 157 ? -10.352 -4.027 18.899 1.00 94.94 157 PHE A O 1
ATOM 1263 N N . ARG A 1 158 ? -9.310 -5.745 19.904 1.00 93.00 158 ARG A N 1
ATOM 1264 C CA . ARG A 1 158 ? -8.514 -4.900 20.810 1.00 93.00 158 ARG A CA 1
ATOM 1265 C C . ARG A 1 158 ? -7.526 -4.023 20.042 1.00 93.00 158 ARG A C 1
ATOM 1267 O O . ARG A 1 158 ? -7.482 -2.825 20.294 1.00 93.00 158 ARG A O 1
ATOM 1274 N N . LEU A 1 159 ? -6.802 -4.594 19.078 1.00 94.94 159 LEU A N 1
ATOM 1275 C CA . LEU A 1 159 ? -5.876 -3.857 18.211 1.00 94.94 159 LEU A CA 1
ATOM 1276 C C . LEU A 1 159 ? -6.613 -2.821 17.351 1.00 94.94 159 LEU A C 1
ATOM 1278 O O . LEU A 1 159 ? -6.159 -1.687 17.221 1.00 94.94 159 LEU A O 1
ATOM 1282 N N . LEU A 1 160 ? -7.781 -3.181 16.809 1.00 96.06 160 LEU A N 1
ATOM 1283 C CA . LEU A 1 160 ? -8.615 -2.269 16.025 1.00 96.06 160 LEU A CA 1
ATOM 1284 C C . LEU A 1 160 ? -9.117 -1.083 16.862 1.00 96.06 160 LEU A C 1
ATOM 1286 O O . LEU A 1 160 ? -9.088 0.052 16.389 1.00 96.06 160 LEU A O 1
ATOM 1290 N N . LEU A 1 161 ? -9.567 -1.335 18.095 1.00 94.25 161 LEU A N 1
ATOM 1291 C CA . LEU A 1 161 ? -10.001 -0.290 19.025 1.00 94.25 161 LEU A CA 1
ATOM 1292 C C . LEU A 1 161 ? -8.838 0.604 19.454 1.00 94.25 161 LEU A C 1
ATOM 1294 O O . LEU A 1 161 ? -8.999 1.821 19.448 1.00 94.25 161 LEU A O 1
ATOM 1298 N N . ALA A 1 162 ? -7.678 0.020 19.772 1.00 94.75 162 ALA A N 1
ATOM 1299 C CA . ALA A 1 162 ? -6.470 0.774 20.096 1.00 94.75 162 ALA A CA 1
ATOM 1300 C C . ALA A 1 162 ? -6.092 1.708 18.940 1.00 94.75 162 ALA A C 1
ATOM 1302 O O . ALA A 1 162 ? -5.995 2.913 19.141 1.00 94.75 162 ALA A O 1
ATOM 1303 N N . PHE A 1 163 ? -6.028 1.190 17.707 1.00 96.12 163 PHE A N 1
ATOM 1304 C CA . PHE A 1 163 ? -5.777 2.010 16.522 1.00 96.12 163 PHE A CA 1
ATOM 1305 C C . PHE A 1 163 ? -6.810 3.134 16.354 1.00 96.12 163 PHE A C 1
ATOM 1307 O O . PHE A 1 163 ? -6.441 4.283 16.115 1.00 96.12 163 PHE A O 1
ATOM 1314 N N . PHE A 1 164 ? -8.107 2.830 16.475 1.00 96.50 164 PHE A N 1
ATOM 1315 C CA . PHE A 1 164 ? -9.157 3.835 16.307 1.00 96.50 164 PHE A CA 1
ATOM 1316 C C . PHE A 1 164 ? -9.033 4.968 17.336 1.00 96.50 164 PHE A C 1
ATOM 1318 O O . PHE A 1 164 ? -9.078 6.134 16.952 1.00 96.50 164 PHE A O 1
ATOM 1325 N N . ILE A 1 165 ? -8.824 4.626 18.611 1.00 93.94 165 ILE A N 1
ATOM 1326 C CA . ILE A 1 165 ? -8.715 5.589 19.714 1.00 93.94 165 ILE A CA 1
ATOM 1327 C C . ILE A 1 165 ? -7.416 6.397 19.614 1.00 93.94 165 ILE A C 1
ATOM 1329 O O . ILE A 1 165 ? -7.461 7.619 19.686 1.00 93.94 165 ILE A O 1
ATOM 1333 N N . GLU A 1 166 ? -6.273 5.737 19.423 1.00 92.31 166 GLU A N 1
ATOM 1334 C CA . GLU A 1 166 ? -4.952 6.382 19.426 1.00 92.31 166 GLU A CA 1
ATOM 1335 C C . GLU A 1 166 ? -4.696 7.230 18.180 1.00 92.31 166 GLU A C 1
ATOM 1337 O O . GLU A 1 166 ? -3.932 8.192 18.235 1.00 92.31 166 GLU A O 1
ATOM 1342 N N . SER A 1 167 ? -5.312 6.883 17.045 1.00 89.00 167 SER A N 1
ATOM 1343 C CA . SER A 1 167 ? -5.101 7.634 15.807 1.00 89.00 167 SER A CA 1
ATOM 1344 C C . SER A 1 167 ? -5.711 9.039 15.854 1.00 89.00 167 SER A C 1
ATOM 1346 O O . SER A 1 167 ? -5.199 9.932 15.186 1.00 89.00 167 SER A O 1
ATOM 1348 N N . GLU A 1 168 ? -6.805 9.236 16.605 1.00 89.56 168 GLU A N 1
ATOM 1349 C CA . GLU A 1 168 ? -7.572 10.494 16.678 1.00 89.56 168 GLU A CA 1
ATOM 1350 C C . GLU A 1 168 ? -7.925 11.102 15.296 1.00 89.56 168 GLU A C 1
ATOM 1352 O O . GLU A 1 168 ? -8.148 12.303 15.156 1.00 89.56 168 GLU A O 1
ATOM 1357 N N . LEU A 1 169 ? -7.990 10.274 14.243 1.00 87.25 169 LEU A N 1
ATOM 1358 C CA . LEU A 1 169 ? -8.162 10.741 12.860 1.00 87.25 169 LEU A CA 1
ATOM 1359 C C . LEU A 1 169 ? -9.624 10.978 12.465 1.00 87.25 169 LEU A C 1
ATOM 1361 O O . LEU A 1 169 ? -9.889 11.701 11.503 1.00 87.25 169 LEU A O 1
ATOM 1365 N N . HIS A 1 170 ? -10.577 10.345 13.154 1.00 91.88 170 HIS A N 1
ATOM 1366 C CA . HIS A 1 170 ? -11.999 10.452 12.837 1.00 91.88 170 HIS A CA 1
ATOM 1367 C C . HIS A 1 170 ? -12.879 10.201 14.068 1.00 91.88 170 HIS A C 1
ATOM 1369 O O . HIS A 1 170 ? -12.585 9.335 14.882 1.00 91.88 170 HIS A O 1
ATOM 1375 N N . GLU A 1 171 ? -14.022 10.886 14.158 1.00 89.88 171 GLU A N 1
ATOM 1376 C CA . GLU A 1 171 ? -14.963 10.756 15.288 1.00 89.88 171 GLU A CA 1
ATOM 1377 C C . GLU A 1 171 ? -15.791 9.456 15.285 1.00 89.88 171 GLU A C 1
ATOM 1379 O O . GLU A 1 171 ? -16.455 9.132 16.267 1.00 89.88 171 GLU A O 1
ATOM 1384 N N . HIS A 1 172 ? -15.798 8.704 14.180 1.00 92.75 172 HIS A N 1
ATOM 1385 C CA . HIS A 1 172 ? -16.618 7.504 14.040 1.00 92.75 172 HIS A CA 1
ATOM 1386 C C . HIS A 1 172 ? -15.922 6.435 13.197 1.00 92.75 172 HIS A C 1
ATOM 1388 O O . HIS A 1 172 ? -15.201 6.734 12.244 1.00 92.75 172 HIS A O 1
ATOM 1394 N N . ALA A 1 173 ? -16.213 5.168 13.482 1.00 94.75 173 ALA A N 1
ATOM 1395 C CA . ALA A 1 173 ? -15.517 4.039 12.870 1.00 94.75 173 ALA A CA 1
ATOM 1396 C C . ALA A 1 173 ? -16.002 3.664 11.453 1.00 94.75 173 ALA A C 1
ATOM 1398 O O . ALA A 1 173 ? -15.427 2.767 10.848 1.00 94.75 173 ALA A O 1
ATOM 1399 N N . ALA A 1 174 ? -17.034 4.316 10.898 1.00 96.31 174 ALA A N 1
ATOM 1400 C CA . ALA A 1 174 ? -17.673 3.876 9.648 1.00 96.31 174 ALA A CA 1
ATOM 1401 C C . ALA A 1 174 ? -16.695 3.715 8.464 1.00 96.31 174 ALA A C 1
ATOM 1403 O O . ALA A 1 174 ? -16.690 2.667 7.822 1.00 96.31 174 ALA A O 1
ATOM 1404 N N . TYR A 1 175 ? -15.835 4.709 8.209 1.00 96.81 175 TYR A N 1
ATOM 1405 C CA . TYR A 1 175 ? -14.834 4.636 7.134 1.00 96.81 175 TYR A CA 1
ATOM 1406 C C . TYR A 1 175 ? -13.751 3.593 7.416 1.00 96.81 175 TYR A C 1
ATOM 1408 O O . TYR A 1 175 ? -13.392 2.831 6.524 1.00 96.81 175 TYR A O 1
ATOM 1416 N N . LEU A 1 176 ? -13.280 3.505 8.665 1.00 97.69 176 LEU A N 1
ATOM 1417 C CA . LEU A 1 176 ? -12.302 2.495 9.069 1.00 97.69 176 LEU A CA 1
ATOM 1418 C C . LEU A 1 176 ? -12.845 1.080 8.833 1.00 97.69 176 LEU A C 1
ATOM 1420 O O . LEU A 1 176 ? -12.169 0.250 8.230 1.00 97.69 176 LEU A O 1
ATOM 1424 N N . VAL A 1 177 ? -14.084 0.816 9.249 1.00 97.50 177 VAL A N 1
ATOM 1425 C CA . VAL A 1 177 ? -14.742 -0.481 9.053 1.00 97.50 177 VAL A CA 1
ATOM 1426 C C . VAL A 1 177 ? -14.936 -0.787 7.565 1.00 97.50 177 VAL A C 1
ATOM 1428 O O . VAL A 1 177 ? -14.626 -1.903 7.152 1.00 97.50 177 VAL A O 1
ATOM 1431 N N . ASP A 1 178 ? -15.381 0.176 6.745 1.00 98.31 178 ASP A N 1
ATOM 1432 C CA . ASP A 1 178 ? -15.509 -0.022 5.287 1.00 98.31 178 ASP A CA 1
ATOM 1433 C C . ASP A 1 178 ? -14.151 -0.300 4.621 1.00 98.31 178 ASP A C 1
ATOM 1435 O O . ASP A 1 178 ? -14.037 -1.209 3.797 1.00 98.31 178 ASP A O 1
ATOM 1439 N N . SER A 1 179 ? -13.092 0.404 5.033 1.00 98.31 179 SER A N 1
ATOM 1440 C CA . SER A 1 179 ? -11.732 0.203 4.514 1.00 98.31 179 SER A CA 1
ATOM 1441 C C . SER A 1 179 ? -11.202 -1.216 4.769 1.00 98.31 179 SER A C 1
ATOM 1443 O O . SER A 1 179 ? -10.466 -1.772 3.956 1.00 98.31 179 SER A O 1
ATOM 1445 N N . LEU A 1 180 ? -11.616 -1.832 5.879 1.00 98.31 180 LEU A N 1
ATOM 1446 C CA . LEU A 1 180 ? -11.214 -3.176 6.290 1.00 98.31 180 LEU A CA 1
ATOM 1447 C C . LEU A 1 180 ? -12.184 -4.261 5.808 1.00 98.31 180 LEU A C 1
ATOM 1449 O O . LEU A 1 180 ? -11.911 -5.450 5.980 1.00 98.31 180 LEU A O 1
ATOM 1453 N N . TRP A 1 181 ? -13.316 -3.887 5.213 1.00 97.88 181 TRP A N 1
ATOM 1454 C CA . TRP A 1 181 ? -14.405 -4.818 4.925 1.00 97.88 181 TRP A CA 1
ATOM 1455 C C . TRP A 1 181 ? -13.994 -5.944 3.973 1.00 97.88 181 TRP A C 1
ATOM 1457 O O . TRP A 1 181 ? -14.367 -7.102 4.171 1.00 97.88 181 TRP A O 1
ATOM 1467 N N . ASP A 1 182 ? -13.171 -5.618 2.977 1.00 96.50 182 ASP A N 1
ATOM 1468 C CA . ASP A 1 182 ? -12.749 -6.573 1.954 1.00 96.50 182 ASP A CA 1
ATOM 1469 C C . ASP A 1 182 ? -11.679 -7.552 2.490 1.00 96.50 182 ASP A C 1
ATOM 1471 O O . ASP A 1 182 ? -11.688 -8.728 2.124 1.00 96.50 182 ASP A O 1
ATOM 1475 N N . CYS A 1 183 ? -10.779 -7.112 3.384 1.00 95.94 183 CYS A N 1
ATOM 1476 C CA . CYS A 1 183 ? -9.681 -7.941 3.909 1.00 95.94 183 CYS A CA 1
ATOM 1477 C C . CYS A 1 183 ? -10.008 -8.652 5.235 1.00 95.94 183 CYS A C 1
ATOM 1479 O O . CYS A 1 183 ? -9.561 -9.777 5.452 1.00 95.94 183 CYS A O 1
ATOM 1481 N N . ALA A 1 184 ? -10.808 -8.031 6.104 1.00 95.94 184 ALA A N 1
ATOM 1482 C CA . ALA A 1 184 ? -11.136 -8.510 7.448 1.00 95.94 184 ALA A CA 1
ATOM 1483 C C . ALA A 1 184 ? -12.643 -8.751 7.652 1.00 95.94 184 ALA A C 1
ATOM 1485 O O . ALA A 1 184 ? -13.090 -8.987 8.773 1.00 95.94 184 ALA A O 1
ATOM 1486 N N . GLY A 1 185 ? -13.450 -8.740 6.586 1.00 95.25 185 GLY A N 1
ATOM 1487 C CA . GLY A 1 185 ? -14.908 -8.876 6.653 1.00 95.25 185 GLY A CA 1
ATOM 1488 C C . GLY A 1 185 ? -15.437 -10.056 7.483 1.00 95.25 185 GLY A C 1
ATOM 1489 O O . GLY A 1 185 ? -16.405 -9.872 8.219 1.00 95.25 185 GLY A O 1
ATOM 1490 N N . PRO A 1 186 ? -14.880 -11.283 7.403 1.00 94.06 186 PRO A N 1
ATOM 1491 C CA . PRO A 1 186 ? -15.293 -12.381 8.284 1.00 94.06 186 PRO A CA 1
ATOM 1492 C C . PRO A 1 186 ? -15.087 -12.073 9.774 1.00 94.06 186 PRO A C 1
ATOM 1494 O O . PRO A 1 186 ? -15.961 -12.384 10.572 1.00 94.06 186 PRO A O 1
ATOM 1497 N N . ARG A 1 187 ? -13.980 -11.408 10.129 1.00 94.38 187 ARG A N 1
ATOM 1498 C CA . ARG A 1 187 ? -13.657 -11.013 11.507 1.00 94.38 187 ARG A CA 1
ATOM 1499 C C . ARG A 1 187 ? -14.573 -9.907 12.011 1.00 94.38 187 ARG A C 1
ATOM 1501 O O . ARG A 1 187 ? -15.116 -10.022 13.100 1.00 94.38 187 ARG A O 1
ATOM 1508 N N . LEU A 1 188 ? -14.796 -8.879 11.190 1.00 96.25 188 LEU A N 1
ATOM 1509 C CA . LEU A 1 188 ? -15.661 -7.735 11.508 1.00 96.25 188 LEU A CA 1
ATOM 1510 C C . LEU A 1 188 ? -17.128 -8.127 11.734 1.00 96.25 188 LEU A C 1
ATOM 1512 O O . LEU A 1 188 ? -17.861 -7.391 12.383 1.00 96.25 188 LEU A O 1
ATOM 1516 N N . ARG A 1 189 ? -17.560 -9.272 11.192 1.00 96.50 189 ARG A N 1
ATOM 1517 C CA . ARG A 1 189 ? -18.928 -9.800 11.326 1.00 96.50 189 ARG A CA 1
ATOM 1518 C C . ARG A 1 189 ? -19.106 -10.769 12.496 1.00 96.50 189 ARG A C 1
ATOM 1520 O O . ARG A 1 189 ? -20.190 -11.326 12.650 1.00 96.50 189 ARG A O 1
ATOM 1527 N N . ASP A 1 190 ? -18.075 -10.980 13.305 1.00 95.50 190 ASP A N 1
ATOM 1528 C CA . ASP A 1 190 ? -18.152 -11.799 14.512 1.00 95.50 190 ASP A CA 1
ATOM 1529 C C . ASP A 1 190 ? -18.806 -11.019 15.665 1.00 95.50 190 ASP A C 1
ATOM 1531 O O . ASP A 1 190 ? -18.165 -10.534 16.602 1.00 95.50 190 ASP A O 1
ATOM 1535 N N . TRP A 1 191 ? -20.125 -10.861 15.553 1.00 94.88 191 TRP A N 1
ATOM 1536 C CA . TRP A 1 191 ? -20.943 -10.145 16.530 1.00 94.88 191 TRP A CA 1
ATOM 1537 C C . TRP A 1 191 ? -20.991 -10.842 17.889 1.00 94.88 191 TRP A C 1
ATOM 1539 O O . TRP A 1 191 ? -21.222 -10.175 18.897 1.00 94.88 191 TRP A O 1
ATOM 1549 N N . GLU A 1 192 ? -20.768 -12.158 17.929 1.00 94.12 192 GLU A N 1
ATOM 1550 C CA . GLU A 1 192 ? -20.715 -12.933 19.170 1.00 94.12 192 GLU A CA 1
ATOM 1551 C C . GLU A 1 192 ? -19.509 -12.509 20.006 1.00 94.12 192 GLU A C 1
ATOM 1553 O O . GLU A 1 192 ? -19.680 -12.125 21.164 1.00 94.12 192 GLU A O 1
ATOM 1558 N N . THR A 1 193 ? -18.316 -12.465 19.402 1.00 92.75 193 THR A N 1
ATOM 1559 C CA . THR A 1 193 ? -17.105 -11.992 20.083 1.00 92.75 193 THR A CA 1
ATOM 1560 C C . THR A 1 193 ? -17.227 -10.531 20.512 1.00 92.75 193 THR A C 1
ATOM 1562 O O . THR A 1 193 ? -16.869 -10.200 21.642 1.00 92.75 193 THR A O 1
ATOM 1565 N N . ILE A 1 194 ? -17.769 -9.652 19.658 1.00 93.00 194 ILE A N 1
ATOM 1566 C CA . ILE A 1 194 ? -17.985 -8.237 20.017 1.00 93.00 194 ILE A CA 1
ATOM 1567 C C . ILE A 1 194 ? -18.924 -8.123 21.225 1.00 93.00 194 ILE A C 1
ATOM 1569 O O . ILE A 1 194 ? -18.622 -7.406 22.177 1.00 93.00 194 ILE A O 1
ATOM 1573 N N . SER A 1 195 ? -20.051 -8.839 21.208 1.00 93.31 195 SER A N 1
ATOM 1574 C CA . SER A 1 195 ? -21.033 -8.795 22.297 1.00 93.31 195 SER A CA 1
ATOM 1575 C C . SER A 1 195 ? -20.451 -9.351 23.594 1.00 93.31 195 SER A C 1
ATOM 1577 O O . SER A 1 195 ? -20.660 -8.765 24.651 1.00 93.31 195 SER A O 1
ATOM 1579 N N . ALA A 1 196 ? -19.683 -10.440 23.516 1.00 92.56 196 ALA A N 1
ATOM 1580 C CA . ALA A 1 196 ? -18.993 -11.007 24.666 1.00 92.56 196 ALA A CA 1
ATOM 1581 C C . ALA A 1 196 ? -17.999 -10.007 25.274 1.00 92.56 196 ALA A C 1
ATOM 1583 O O . ALA A 1 196 ? -18.057 -9.769 26.474 1.00 92.56 196 ALA A O 1
ATOM 1584 N N . LEU A 1 197 ? -17.158 -9.360 24.456 1.00 91.31 197 LEU A N 1
ATOM 1585 C CA . LEU A 1 197 ? -16.195 -8.350 24.915 1.00 91.31 197 LEU A CA 1
ATOM 1586 C C . LEU A 1 197 ? -16.858 -7.161 25.626 1.00 91.31 197 LEU A C 1
ATOM 1588 O O . LEU A 1 197 ? -16.283 -6.620 26.564 1.00 91.31 197 LEU A O 1
ATOM 1592 N N . LEU A 1 198 ? -18.055 -6.750 25.197 1.00 91.38 198 LEU A N 1
ATOM 1593 C CA . LEU A 1 198 ? -18.805 -5.657 25.830 1.00 91.38 198 LEU A CA 1
ATOM 1594 C C . LEU A 1 198 ? -19.464 -6.057 27.158 1.00 91.38 198 LEU A C 1
ATOM 1596 O O . LEU A 1 198 ? -19.757 -5.189 27.977 1.00 91.38 198 LEU A O 1
ATOM 1600 N N . LEU A 1 199 ? -19.735 -7.350 27.345 1.00 91.94 199 LEU A N 1
ATOM 1601 C CA . LEU A 1 199 ? -20.352 -7.907 28.551 1.00 91.94 199 LEU A CA 1
ATOM 1602 C C . LEU A 1 199 ? -19.324 -8.364 29.591 1.00 91.94 199 LEU A C 1
ATOM 1604 O O . LEU A 1 199 ? -19.706 -8.707 30.708 1.00 91.94 199 LEU A O 1
ATOM 1608 N N . GLU A 1 200 ? -18.039 -8.394 29.241 1.00 85.81 200 GLU A N 1
ATOM 1609 C CA . GLU A 1 200 ? -16.980 -8.694 30.195 1.00 85.81 200 GLU A CA 1
ATOM 1610 C C . GLU A 1 200 ? -16.915 -7.597 31.257 1.00 85.81 200 GLU A C 1
ATOM 1612 O O . GLU A 1 200 ? -16.574 -6.448 30.977 1.00 85.81 200 GLU A O 1
ATOM 1617 N N . GLU A 1 201 ? -17.253 -7.957 32.498 1.00 65.69 201 GLU A N 1
ATOM 1618 C CA . GLU A 1 201 ? -17.030 -7.078 33.638 1.00 65.69 201 GLU A CA 1
ATOM 1619 C C . GLU A 1 201 ? -15.540 -6.746 33.711 1.00 65.69 201 GLU A C 1
ATOM 1621 O O . GLU A 1 201 ? -14.685 -7.639 33.663 1.00 65.69 201 GLU A O 1
ATOM 1626 N N . SER A 1 202 ? -15.228 -5.453 33.830 1.00 61.50 202 SER A N 1
ATOM 1627 C CA . SER A 1 202 ? -13.874 -4.993 34.104 1.00 61.50 202 SER A CA 1
ATOM 1628 C C . SER A 1 202 ? -13.404 -5.696 35.370 1.00 61.50 202 SER A C 1
ATOM 1630 O O . SER A 1 202 ? -13.855 -5.375 36.471 1.00 61.50 202 SER A O 1
ATOM 1632 N N . SER A 1 203 ? -12.548 -6.699 35.203 1.00 50.66 203 SER A N 1
ATOM 1633 C CA . SER A 1 203 ? -11.864 -7.339 36.314 1.00 50.66 203 SER A CA 1
ATOM 1634 C C . SER A 1 203 ? -10.980 -6.255 36.927 1.00 50.66 203 SER A C 1
ATOM 1636 O O . SER A 1 203 ? -9.949 -5.921 36.345 1.00 50.66 203 SER A O 1
ATOM 1638 N N . ASN A 1 204 ? -11.468 -5.621 37.997 1.00 36.66 204 ASN A N 1
ATOM 1639 C CA . ASN A 1 204 ? -10.723 -4.631 38.780 1.00 36.66 204 ASN A CA 1
ATOM 1640 C C . ASN A 1 204 ? -9.401 -5.215 39.280 1.00 36.66 204 ASN A C 1
ATOM 1642 O O . ASN A 1 204 ? -9.414 -6.386 39.728 1.00 36.66 204 ASN A O 1
#

Organism: Oceanites oceanicus (NCBI:txid79653)

Secondary structure (DSSP, 8-state):
-TT-SSHHHHHHHHHHHHHHHHH-HHHH-SHHHHHHHHHHTT-SSHHHHHHHHHHHHHHHTSHHHHTT-HHHHHHHHHHHHHGGG-SSHHHHHHHHHHHHHHHHHSTTSS-HHHHHHHGGGGGSS-HHHHHHHHHHHIIIII-GGGTTSS--HHHHHHHHHHHHHHH---SSSHHHHHHHHHHHHHHHT-HHHHHHHHHS----

Nearest PDB structures (foldseek):
  4pju-assembly1_A  TM=9.704E-01  e=3.278E-14  Homo sapiens
  4pjw-assembly1_A  TM=9.491E-01  e=5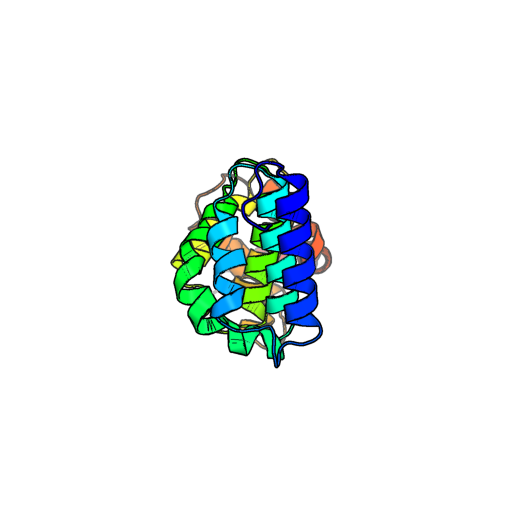.406E-14  Homo sapiens
  7zjs-assembly2_C  TM=9.602E-01  e=8.520E-14  Homo sapiens
  4pk7-assembly1_A  TM=9.583E-01  e=1.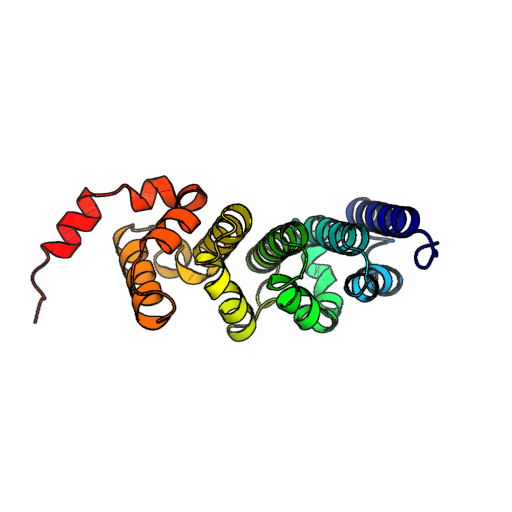022E-13  Homo sapiens
  7w1m-assembly1_D  TM=9.021E-01  e=1.283E-13  Homo sapiens

InterPro domains:
  IPR011989 Armadillo-like helical [G3DSA:1.25.10.10] (3-133)
  IPR016024 Armadillo-type fold [SSF48371] (4-183)
  IPR020839 Stromalin conservative domain [PF21581] (3-77)
  IPR020839 Stromalin conservative domain [PS51425] (1-83)
  IPR039662 Cohesin subunit Scc3/SA [PTHR11199] (1-203)
  IPR056396 Cohesin subunit SCC3/SA, HEAT-repeats domain [PF24571] (175-203)

Solvent-accessible surface area (backbone atoms only — not comparable to full-atom values): 11114 Å² total; per-residue (Å²): 106,72,80,46,91,51,59,66,56,23,16,52,46,37,40,52,52,30,50,44,25,63,76,42,35,95,81,41,63,40,72,88,52,50,50,58,45,61,58,40,59,70,46,92,48,67,65,32,26,36,24,29,41,54,25,48,34,63,34,27,68,34,53,79,55,25,70,72,36,58,74,58,43,76,72,40,41,71,59,54,58,57,30,56,71,36,95,51,63,71,45,12,28,48,33,35,48,32,54,38,31,32,63,75,37,29,83,84,73,63,55,70,71,58,52,59,71,45,58,65,38,20,66,45,90,52,57,70,37,4,34,34,27,21,45,34,47,34,71,74,69,36,46,29,51,80,81,67,70,75,47,48,64,67,55,26,52,51,43,49,50,49,50,54,64,74,60,71,80,62,99,62,61,66,47,51,51,58,11,26,39,85,78,42,38,78,64,77,64,43,58,66,62,54,51,50,63,72,66,55,74,81,82,125

Foldseek 3Di:
DCPDPDLVVVLVVLLVLLVCCLVPVVPRVDPVSLVSLLVQCPPPDPSSVQSSLVSLQSQLQDLVSLVSCVVVLVVRVVSLLVCCPPPDPSSVLSSLSSVLSCVVRPPPSADPVSLLSLQLQLQDPPLSSNLSSLSSCCSPFQQCCVPPVVRDLLSNVVSVVCCVVVNPNDPDCPSSCSSNCVPCVVSSPPVVSVVVVVPDDPPD